Protein 4MLO (pdb70)

Structure (mmCIF, N/CA/C/O backbone):
data_4MLO
#
_entry.id   4MLO
#
_cell.length_a   47.337
_cell.length_b   39.410
_cell.length_c   80.238
_cell.angle_alpha   90.000
_cell.angle_beta   97.940
_cell.angle_gamma   90.000
#
_symmetry.space_group_name_H-M   'P 1 21 1'
#
loop_
_entity.id
_entity.type
_entity.pdbx_description
1 polymer 'TCP pilus virulence regulatory protein'
2 non-polymer 'CHLORIDE ION'
3 non-polymer 'PALMITOLEIC ACID'
4 water water
#
loop_
_atom_site.group_PDB
_atom_site.id
_atom_site.type_symbol
_atom_site.label_atom_id
_atom_site.label_alt_id
_atom_site.label_comp_id
_atom_site.label_asym_id
_atom_site.label_entity_id
_atom_site.label_seq_id
_atom_site.pdbx_PDB_ins_code
_atom_site.Cartn_x
_atom_site.Cartn_y
_atom_site.Cartn_z
_atom_site.occupancy
_atom_site.B_iso_or_equiv
_atom_site.auth_seq_id
_atom_site.auth_comp_id
_atom_site.auth_asym_id
_atom_site.auth_atom_id
_atom_site.pdbx_PDB_model_num
ATOM 1 N N . LYS A 1 5 ? -3.981 9.169 -18.521 1.00 65.18 5 LYS A N 1
ATOM 2 C CA . LYS A 1 5 ? -2.760 8.576 -19.052 1.00 64.76 5 LYS A CA 1
ATOM 3 C C . LYS A 1 5 ? -2.592 7.148 -18.539 1.00 61.48 5 LYS A C 1
ATOM 4 O O . LYS A 1 5 ? -1.952 6.315 -19.180 1.00 69.18 5 LYS A O 1
ATOM 6 N N . SER A 1 6 ? -3.156 6.877 -17.367 1.00 46.57 6 SER A N 1
ATOM 7 C CA . SER A 1 6 ? -3.083 5.545 -16.781 1.00 42.62 6 SER A CA 1
ATOM 8 C C . SER A 1 6 ? -4.270 4.676 -17.158 1.00 33.30 6 SER A C 1
ATOM 9 O O . SER A 1 6 ? -4.131 3.447 -17.235 1.00 31.76 6 SER A O 1
ATOM 12 N N . PHE A 1 7 ? -5.423 5.298 -17.390 1.00 33.22 7 PHE A N 1
ATOM 13 C CA . PHE A 1 7 ? -6.682 4.603 -17.607 1.00 29.31 7 PHE A CA 1
ATOM 14 C C . PHE A 1 7 ? -7.413 5.183 -18.802 1.00 34.85 7 PHE A C 1
ATOM 15 O O . PHE A 1 7 ? -7.668 6.391 -18.861 1.00 36.36 7 PHE A O 1
ATOM 23 N N . GLN A 1 8 ? -7.755 4.305 -19.735 1.00 30.57 8 GLN A N 1
ATOM 24 C CA A GLN A 1 8 ? -8.624 4.619 -20.860 0.50 28.52 8 GLN A CA 1
ATOM 25 C CA B GLN A 1 8 ? -8.629 4.622 -20.856 0.50 28.54 8 GLN A CA 1
ATOM 26 C C . GLN A 1 8 ? -9.989 4.002 -20.576 1.00 28.69 8 GLN A C 1
ATOM 27 O O . GLN A 1 8 ? -10.077 2.812 -20.252 1.00 28.71 8 GLN A O 1
ATOM 38 N N . THR A 1 9 ? -11.047 4.802 -20.683 1.00 24.65 9 THR A N 1
ATOM 39 C CA . THR A 1 9 ? -12.354 4.332 -20.264 1.00 21.03 9 THR A CA 1
ATOM 40 C C . THR A 1 9 ? -13.373 4.489 -21.380 1.00 18.63 9 THR A C 1
ATOM 41 O O . THR A 1 9 ? -13.283 5.391 -22.218 1.00 22.98 9 THR A O 1
ATOM 45 N N . ASN A 1 10 ? -14.317 3.564 -21.404 1.00 2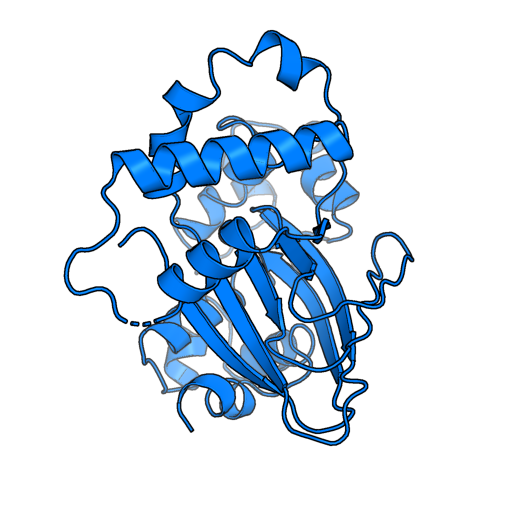4.89 10 ASN A N 1
ATOM 46 C CA . ASN A 1 10 ? -15.408 3.583 -22.363 1.00 23.11 10 ASN A CA 1
ATOM 47 C C . ASN A 1 10 ? -16.665 3.127 -21.654 1.00 28.73 10 ASN A C 1
ATOM 48 O O . ASN A 1 10 ? -16.621 2.282 -20.759 1.00 27.30 10 ASN A O 1
ATOM 53 N N . VAL A 1 11 ? -17.788 3.722 -22.030 1.00 22.78 11 VAL A N 1
ATOM 54 C CA . VAL A 1 11 ? -19.087 3.298 -21.532 1.00 23.01 11 VAL A CA 1
ATOM 55 C C . VAL A 1 11 ? -19.940 2.953 -22.738 1.00 25.15 11 VAL A C 1
ATOM 56 O O . VAL A 1 11 ? -20.184 3.810 -23.598 1.00 29.59 11 VAL A O 1
ATOM 60 N N . TYR A 1 12 ? -20.388 1.704 -22.799 1.00 22.23 12 TYR A N 1
ATOM 61 C CA . TYR A 1 12 ? -21.196 1.194 -23.894 1.00 21.70 12 TYR A CA 1
ATOM 62 C C . TYR A 1 12 ? -22.646 1.062 -23.458 1.00 26.98 12 TYR A C 1
ATOM 63 O O . TYR A 1 12 ? -22.942 0.530 -22.386 1.00 25.65 12 TYR A O 1
ATOM 72 N N . ARG A 1 13 ? -23.547 1.503 -24.314 1.00 26.09 13 ARG A N 1
ATOM 73 C CA . ARG A 1 13 ? -24.962 1.300 -24.057 1.00 26.52 13 ARG A CA 1
ATOM 74 C C . ARG A 1 13 ? -25.369 -0.092 -24.522 1.00 31.86 13 ARG A C 1
ATOM 75 O O . ARG A 1 13 ? -25.017 -0.521 -25.619 1.00 48.82 13 ARG A O 1
ATOM 78 N N . MET A 1 14 ? -26.116 -0.796 -23.679 1.00 24.18 14 MET A N 1
ATOM 79 C CA . MET A 1 14 ? -26.582 -2.143 -23.969 1.00 26.64 14 MET A CA 1
ATOM 80 C C . MET A 1 14 ? -28.099 -2.154 -23.876 1.00 37.59 14 MET A C 1
ATOM 81 O O . MET A 1 14 ? -28.646 -1.900 -22.799 1.00 34.34 14 MET A O 1
ATOM 86 N N . SER A 1 15 ? -28.765 -2.466 -24.991 1.00 38.73 15 SER A N 1
ATOM 87 C CA . SER A 1 15 ? -30.224 -2.403 -25.083 1.00 46.71 15 SER A CA 1
ATOM 88 C C . SER A 1 15 ? -30.870 -3.600 -24.397 1.00 39.43 15 SER A C 1
ATOM 89 O O . SER A 1 15 ? -30.253 -4.647 -24.214 1.00 30.47 15 SER A O 1
ATOM 92 N N . LYS A 1 16 ? -32.158 -3.460 -24.076 1.00 31.83 16 LYS A N 1
ATOM 93 C CA . LYS A 1 16 ? -32.835 -4.494 -23.305 1.00 33.09 16 LYS A CA 1
ATOM 94 C C . LYS A 1 16 ? -32.638 -5.852 -23.957 1.00 34.36 16 LYS A C 1
ATOM 95 O O . LYS A 1 16 ? -32.919 -6.036 -25.148 1.00 27.09 16 LYS A O 1
ATOM 97 N N . PHE A 1 17 ? -32.121 -6.796 -23.179 1.00 32.99 17 PHE A N 1
ATOM 98 C CA . PHE A 1 17 ? -32.018 -8.189 -23.594 1.00 41.08 17 PHE A CA 1
ATOM 99 C C . PHE A 1 17 ? -31.082 -8.393 -24.779 1.00 36.41 17 PHE A C 1
ATOM 100 O O . PHE A 1 17 ? -31.087 -9.469 -25.379 1.00 39.05 17 PHE A O 1
ATOM 108 N N . ASP A 1 18 ? -30.275 -7.389 -25.126 1.00 37.54 18 ASP A N 1
ATOM 109 C CA . ASP A 1 18 ? -29.280 -7.541 -26.181 1.00 33.59 18 ASP A CA 1
ATOM 110 C C . ASP A 1 18 ? -28.157 -8.466 -25.719 1.00 28.71 18 ASP A C 1
ATOM 111 O O . ASP A 1 18 ? -27.952 -8.665 -24.524 1.00 25.17 18 ASP A O 1
ATOM 116 N N . THR A 1 19 ? -27.442 -9.053 -26.686 1.00 26.54 19 THR A N 1
ATOM 117 C CA . THR A 1 19 ? -26.300 -9.918 -26.394 1.00 25.49 19 THR A CA 1
ATOM 118 C C . THR A 1 19 ? -25.102 -9.491 -27.228 1.00 21.40 19 THR A C 1
ATOM 119 O O . THR A 1 19 ? -25.198 -9.381 -28.450 1.00 25.81 19 THR A O 1
ATOM 123 N N . TYR A 1 20 ? -23.975 -9.288 -26.556 1.00 21.06 20 TYR A N 1
ATOM 124 C CA . TYR A 1 20 ? -22.703 -9.076 -27.209 1.00 19.24 20 TYR A CA 1
ATOM 125 C C . TYR A 1 20 ? -21.936 -10.386 -27.180 1.00 16.39 20 TYR A C 1
ATOM 126 O O . TYR A 1 20 ? -21.878 -11.051 -26.140 1.00 19.40 20 TYR A O 1
ATOM 135 N N . ILE A 1 21 ? -21.331 -10.738 -28.307 1.00 15.33 21 ILE A N 1
ATOM 136 C CA . ILE A 1 21 ? -20.624 -12.002 -28.459 1.00 13.70 21 ILE A CA 1
ATOM 137 C C . ILE A 1 21 ? -19.252 -11.725 -29.040 1.00 14.09 21 ILE A C 1
ATOM 138 O O . ILE A 1 21 ? -19.131 -11.126 -30.113 1.00 17.93 21 ILE A O 1
ATOM 143 N N . PHE A 1 22 ? -18.219 -12.209 -28.340 1.00 17.47 22 PHE A N 1
ATOM 144 C CA . PHE A 1 22 ? -16.835 -12.028 -28.731 1.00 15.47 22 PHE A CA 1
ATOM 145 C C . PHE A 1 22 ? -16.213 -13.379 -29.038 1.00 18.38 22 PHE A C 1
ATOM 146 O O . PHE A 1 22 ? -16.355 -14.324 -28.240 1.00 17.23 22 PHE A O 1
ATOM 154 N N . ASN A 1 23 ? -15.490 -13.442 -30.159 1.00 16.60 23 ASN A N 1
ATOM 155 C CA . ASN A 1 23 ? -14.831 -14.652 -30.635 1.00 14.85 23 ASN A CA 1
ATOM 156 C C . ASN A 1 23 ? -13.392 -14.325 -30.978 1.00 14.37 23 ASN A C 1
ATOM 157 O O . ASN A 1 23 ? -13.139 -13.569 -31.911 1.00 14.71 23 ASN A O 1
ATOM 162 N N . ASN A 1 24 ? -12.439 -14.917 -30.246 1.00 16.75 24 ASN A N 1
ATOM 163 C CA . ASN A 1 24 ? -11.034 -14.677 -30.510 1.00 17.63 24 ASN A CA 1
ATOM 164 C C . ASN A 1 24 ? -10.710 -13.189 -30.385 1.00 11.64 24 ASN A C 1
ATOM 165 O O . ASN A 1 24 ? -9.935 -12.627 -31.158 1.00 13.43 24 ASN A O 1
ATOM 170 N N . LEU A 1 25 ? -11.220 -12.597 -29.307 1.00 13.39 25 LEU A N 1
ATOM 171 C CA . LEU A 1 25 ? -10.909 -11.214 -28.932 1.00 9.50 25 LEU A CA 1
ATOM 172 C C . LEU A 1 25 ? -9.584 -11.198 -28.164 1.00 10.08 25 LEU A C 1
ATOM 173 O O . LEU A 1 25 ? -9.519 -11.702 -27.036 1.00 13.51 25 LEU A O 1
ATOM 178 N N . TYR A 1 26 ? -8.567 -10.579 -28.776 1.00 12.64 26 TYR A N 1
ATOM 179 C CA . TYR A 1 26 ? -7.249 -10.381 -28.165 1.00 10.85 26 TYR A CA 1
ATOM 180 C C . TYR A 1 26 ? -7.283 -9.197 -27.213 1.00 13.35 26 TYR A C 1
ATOM 181 O O . TYR A 1 26 ? -7.704 -8.088 -27.577 1.00 15.29 26 TYR A O 1
ATOM 190 N N . ILE A 1 27 ? -6.826 -9.423 -25.992 1.00 11.82 27 ILE A N 1
ATOM 191 C CA . ILE A 1 27 ? -6.882 -8.413 -24.942 1.00 12.24 27 ILE A CA 1
ATOM 192 C C . ILE A 1 27 ? -5.516 -7.734 -24.961 1.00 14.77 27 ILE A C 1
ATOM 193 O O . ILE A 1 27 ? -4.529 -8.284 -24.475 1.00 14.86 27 ILE A O 1
ATOM 198 N N . ASN A 1 28 ? -5.457 -6.516 -25.523 1.00 14.64 28 ASN A N 1
ATOM 199 C CA A ASN A 1 28 ? -4.195 -5.819 -25.775 0.50 16.00 28 ASN A CA 1
ATOM 200 C CA B ASN A 1 28 ? -4.128 -5.968 -25.738 0.50 16.78 28 ASN A CA 1
ATOM 201 C C . ASN A 1 28 ? -3.582 -5.265 -24.501 1.00 17.99 28 ASN A C 1
ATOM 202 O O . ASN A 1 28 ? -2.358 -5.097 -24.414 1.00 18.48 28 ASN A O 1
ATOM 211 N N . ASP A 1 29 ? -4.425 -4.935 -23.525 1.00 15.34 29 ASP A N 1
ATOM 212 C CA . ASP A 1 29 ? -4.030 -4.381 -22.236 1.00 16.04 29 ASP A CA 1
ATOM 213 C C . ASP A 1 29 ? -5.007 -4.892 -21.185 1.00 16.64 29 ASP A C 1
ATOM 214 O O . ASP A 1 29 ? -6.117 -5.295 -21.514 1.00 17.79 29 ASP A O 1
ATOM 219 N N . TYR A 1 30 ? -4.598 -4.886 -19.917 1.00 16.20 30 TYR A N 1
ATOM 220 C CA . TYR A 1 30 ? -5.470 -5.357 -18.847 1.00 14.03 30 TYR A CA 1
ATOM 221 C C . TYR A 1 30 ? -6.772 -4.571 -18.852 1.00 17.59 30 TYR A C 1
ATOM 222 O O . TYR A 1 30 ? -6.765 -3.355 -19.044 1.00 21.22 30 TYR A O 1
ATOM 231 N N . LYS A 1 31 ? -7.899 -5.283 -18.694 1.00 18.35 31 LYS A N 1
ATOM 232 C CA . LYS A 1 31 ? -9.224 -4.653 -18.742 1.00 19.53 31 LYS A CA 1
ATOM 233 C C . LYS A 1 31 ? -10.068 -5.060 -17.549 1.00 20.62 31 LYS A C 1
ATOM 234 O O . LYS A 1 31 ? -9.956 -6.166 -17.026 1.00 19.09 31 LYS A O 1
ATOM 240 N N . MET A 1 32 ? -10.954 -4.153 -17.142 1.00 17.98 32 MET A N 1
ATOM 241 C CA . MET A 1 32 ? -11.937 -4.431 -16.111 1.00 17.20 32 MET A CA 1
ATOM 242 C C . MET A 1 32 ? -13.258 -3.890 -16.628 1.00 19.68 32 MET A C 1
ATOM 243 O O . MET A 1 32 ? -13.278 -2.835 -17.268 1.00 25.95 32 MET A O 1
ATOM 248 N N . PHE A 1 33 ? -14.350 -4.625 -16.417 1.00 19.27 33 PHE A N 1
ATOM 249 C CA . PHE A 1 33 ? -15.637 -4.069 -16.821 1.00 20.84 33 PHE A CA 1
ATOM 250 C C . PHE A 1 33 ? -16.736 -4.513 -15.869 1.00 20.00 33 PHE A C 1
ATOM 251 O O . PHE A 1 33 ? -16.591 -5.472 -15.110 1.00 23.55 33 PHE A O 1
ATOM 259 N N . TRP A 1 34 ? -17.829 -3.748 -15.887 1.00 21.92 34 TRP A N 1
ATOM 260 C CA . TRP A 1 34 ? -18.991 -4.021 -15.048 1.00 22.82 34 TRP A CA 1
ATOM 261 C C . TRP A 1 34 ? -20.171 -3.223 -15.574 1.00 23.84 34 TRP A C 1
ATOM 262 O O . TRP A 1 34 ? -20.007 -2.213 -16.263 1.00 24.35 34 TRP A O 1
ATOM 273 N N . ILE A 1 35 ? -21.367 -3.688 -15.225 1.00 25.06 35 ILE A N 1
ATOM 274 C CA . ILE A 1 35 ? -22.613 -3.038 -15.615 1.00 29.69 35 ILE A CA 1
ATOM 275 C C . ILE A 1 35 ? -23.036 -2.077 -14.508 1.00 37.22 35 ILE A C 1
ATOM 276 O O . ILE A 1 35 ? -22.668 -2.246 -13.338 1.00 28.15 35 ILE A O 1
ATOM 281 N N . ASP A 1 36 ? -23.807 -1.041 -14.868 1.00 32.97 36 ASP A N 1
ATOM 282 C CA . ASP A 1 36 ? -24.134 0.008 -13.906 1.00 40.44 36 ASP A CA 1
ATOM 283 C C . ASP A 1 36 ? -25.462 -0.221 -13.201 1.00 40.89 36 ASP A C 1
ATOM 284 O O . ASP A 1 36 ? -25.790 0.519 -12.266 1.00 45.58 36 ASP A O 1
ATOM 289 N N . SER A 1 37 ? -26.222 -1.224 -13.618 1.00 32.35 37 SER A N 1
ATOM 290 C CA . SER A 1 37 ? -27.572 -1.425 -13.112 1.00 43.10 37 SER A CA 1
ATOM 291 C C . SER A 1 37 ? -28.089 -2.736 -13.673 1.00 42.57 37 SER A C 1
ATOM 292 O O . SER A 1 37 ? -27.569 -3.264 -14.665 1.00 37.27 37 SER A O 1
ATOM 295 N N . GLY A 1 38 ? -29.110 -3.251 -13.023 1.00 41.42 38 GLY A N 1
ATOM 296 C CA . GLY A 1 38 ? -29.753 -4.437 -13.494 1.00 45.73 38 GLY A CA 1
ATOM 297 C C . GLY A 1 38 ? -28.865 -5.660 -13.355 1.00 40.16 38 GLY A C 1
ATOM 298 O O . GLY A 1 38 ? -27.929 -5.715 -12.551 1.00 35.76 38 GLY A O 1
ATOM 299 N N . ILE A 1 39 ? -29.184 -6.655 -14.176 1.00 34.22 39 ILE A N 1
ATOM 300 C CA . ILE A 1 39 ? -28.534 -7.955 -14.155 1.00 43.72 39 ILE A CA 1
ATOM 301 C C . ILE A 1 39 ? -28.152 -8.304 -15.584 1.00 39.78 39 ILE A C 1
ATOM 302 O O . ILE A 1 39 ? -28.818 -7.901 -16.540 1.00 28.52 39 ILE A O 1
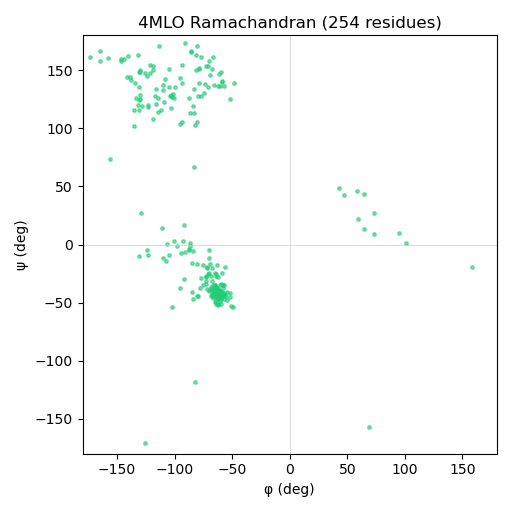ATOM 307 N N . ALA A 1 40 ? -27.057 -9.043 -15.725 1.00 34.08 40 ALA A N 1
ATOM 308 C CA . ALA A 1 40 ? -26.653 -9.587 -17.004 1.00 27.58 40 ALA A CA 1
ATOM 309 C C . ALA A 1 40 ? -26.126 -10.990 -16.769 1.00 30.42 40 ALA A C 1
ATOM 310 O O . ALA A 1 40 ? -25.789 -11.369 -15.644 1.00 38.60 40 ALA A O 1
ATOM 312 N N . LYS A 1 41 ? -26.052 -11.754 -17.852 1.00 26.66 41 LYS A N 1
ATOM 313 C CA . LYS A 1 41 ? -25.545 -13.118 -17.841 1.00 27.62 41 LYS A CA 1
ATOM 314 C C . LYS A 1 41 ? -24.292 -13.146 -18.705 1.00 23.23 41 LYS A C 1
ATOM 315 O O . LYS A 1 41 ? -24.356 -12.814 -19.895 1.00 23.17 41 LYS A O 1
ATOM 321 N N . LEU A 1 42 ? -23.172 -13.532 -18.089 1.00 26.57 42 LEU A N 1
ATOM 322 C CA A LEU A 1 42 ? -21.898 -13.687 -18.776 0.50 27.62 42 LEU A CA 1
ATOM 323 C CA B LEU A 1 42 ? -21.894 -13.687 -18.763 0.50 27.63 42 LEU A CA 1
ATOM 324 C C . LEU A 1 42 ? -21.638 -15.172 -18.972 1.00 25.71 42 LEU A C 1
ATOM 325 O O . LEU A 1 42 ? -21.627 -15.936 -18.005 1.00 33.50 42 LEU A O 1
ATOM 334 N N . ILE A 1 43 ? -21.452 -15.581 -20.220 1.00 28.13 43 ILE A N 1
ATOM 335 C CA . ILE A 1 43 ? -21.112 -16.958 -20.548 1.00 30.01 43 ILE A CA 1
ATOM 336 C C . ILE A 1 43 ? -19.692 -16.978 -21.087 1.00 34.00 43 ILE A C 1
ATOM 337 O O . ILE A 1 43 ? -19.412 -16.410 -22.154 1.00 34.33 43 ILE A O 1
ATOM 342 N N . ASP A 1 44 ? -18.807 -17.646 -20.355 1.00 30.64 44 ASP A N 1
ATOM 343 C CA . ASP A 1 44 ? -17.416 -17.809 -20.759 1.00 30.11 44 ASP A CA 1
ATOM 344 C C . ASP A 1 44 ? -17.287 -19.125 -21.516 1.00 33.77 44 ASP A C 1
ATOM 345 O O . ASP A 1 44 ? -17.275 -20.205 -20.910 1.00 37.43 44 ASP A O 1
ATOM 350 N N . LYS A 1 45 ? -17.155 -19.028 -22.841 1.00 29.28 45 LYS A N 1
ATOM 351 C CA . LYS A 1 45 ? -17.106 -20.217 -23.690 1.00 32.91 45 LYS A CA 1
ATOM 352 C C . LYS A 1 45 ? -15.816 -21.000 -23.512 1.00 31.48 45 LYS A C 1
ATOM 353 O O . LYS A 1 45 ? -15.785 -22.199 -23.797 1.00 37.09 45 LYS A O 1
ATOM 357 N N . ASN A 1 46 ? -14.743 -20.345 -23.073 1.00 29.30 46 ASN A N 1
ATOM 358 C CA . ASN A 1 46 ? -13.465 -21.029 -22.941 1.00 31.63 46 ASN A CA 1
ATOM 359 C C . ASN A 1 46 ? -13.454 -21.996 -21.764 1.00 40.16 46 ASN A C 1
ATOM 360 O O . ASN A 1 46 ? -12.783 -23.031 -21.822 1.00 46.08 46 ASN A O 1
ATOM 365 N N . CYS A 1 47 ? -14.156 -21.663 -20.681 1.00 37.01 47 CYS A N 1
ATOM 366 C CA . CYS A 1 47 ? -14.224 -22.508 -19.496 1.00 41.35 47 CYS A CA 1
ATOM 367 C C . CYS A 1 47 ? -15.591 -23.141 -19.304 1.00 41.36 47 CYS A C 1
ATOM 368 O O . CYS A 1 47 ? -15.725 -24.045 -18.474 1.00 43.29 47 CYS A O 1
ATOM 371 N N . LEU A 1 48 ? -16.597 -22.689 -20.050 1.00 39.22 48 LEU A N 1
ATOM 372 C CA . LEU A 1 48 ? -17.948 -23.244 -19.990 1.00 44.95 48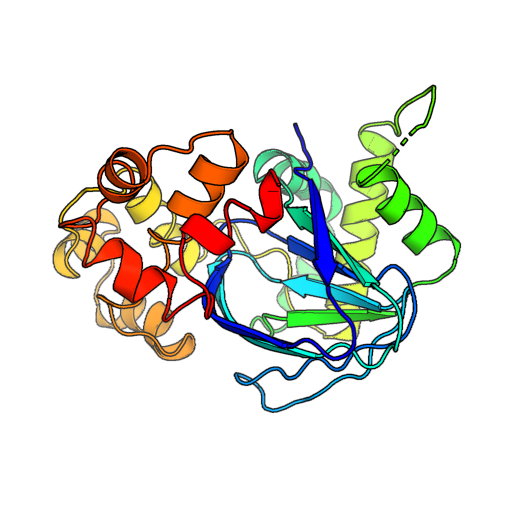 LEU A CA 1
ATOM 373 C C . LEU A 1 48 ? -18.571 -23.005 -18.620 1.00 52.38 48 LEU A C 1
ATOM 374 O O . LEU A 1 48 ? -19.183 -23.896 -18.030 1.00 54.53 48 LEU A O 1
ATOM 379 N N . VAL A 1 49 ? -18.399 -21.791 -18.107 1.00 52.99 49 VAL A N 1
ATOM 380 C CA . VAL A 1 49 ? -19.090 -21.340 -16.908 1.00 57.75 49 VAL A CA 1
ATOM 381 C C . VAL A 1 49 ? -19.896 -20.099 -17.266 1.00 54.26 49 VAL A C 1
ATOM 382 O O . VAL A 1 49 ? -19.519 -19.315 -18.145 1.00 46.46 49 VAL A O 1
ATOM 386 N N . SER A 1 50 ? -21.035 -19.944 -16.599 1.00 49.69 50 SER A N 1
ATOM 387 C CA . SER A 1 50 ? -21.834 -18.738 -16.711 1.00 46.98 50 SER A CA 1
ATOM 388 C C . SER A 1 50 ? -21.946 -18.081 -15.345 1.00 49.71 50 SER A C 1
ATOM 389 O O . SER A 1 50 ? -21.883 -18.745 -14.307 1.00 55.05 50 SER A O 1
ATOM 392 N N . TYR A 1 51 ? -22.079 -16.763 -15.368 1.00 43.77 51 TYR A N 1
ATOM 393 C CA . TYR A 1 51 ? -22.252 -15.950 -14.178 1.00 42.20 51 TYR A CA 1
ATOM 394 C C . TYR A 1 51 ? -23.425 -15.025 -14.410 1.00 43.12 51 TYR A C 1
ATOM 395 O O . TYR A 1 51 ? -23.532 -14.415 -15.475 1.00 37.97 51 TYR A O 1
ATOM 404 N N . GLU A 1 52 ? -24.293 -14.907 -13.418 1.00 35.53 52 GLU A N 1
ATOM 405 C CA . GLU A 1 52 ? -25.169 -13.754 -13.341 1.00 38.10 52 GLU A CA 1
ATOM 406 C C . GLU A 1 52 ? -24.419 -12.664 -12.592 1.00 37.98 52 GLU A C 1
ATOM 4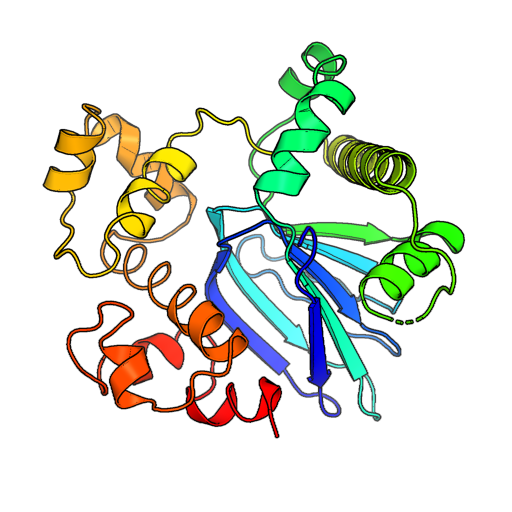07 O O . GLU A 1 52 ? -23.904 -12.901 -11.498 1.00 37.57 52 GLU A O 1
ATOM 413 N N . ILE A 1 53 ? -24.326 -11.488 -13.198 1.00 36.22 53 ILE A N 1
ATOM 414 C CA . ILE A 1 53 ? -23.593 -10.383 -12.608 1.00 36.08 53 ILE A CA 1
ATOM 415 C C . ILE A 1 53 ? -24.548 -9.226 -12.364 1.00 38.12 53 ILE A C 1
ATOM 416 O O . ILE A 1 53 ? -25.575 -9.080 -13.032 1.00 34.66 53 ILE A O 1
ATOM 421 N N . ASN A 1 54 ? -24.196 -8.410 -11.378 1.00 28.24 54 ASN A N 1
ATOM 422 C CA . ASN A 1 54 ? -24.913 -7.191 -11.059 1.00 32.69 54 ASN A CA 1
ATOM 423 C C . ASN A 1 54 ? -23.942 -6.026 -11.063 1.00 31.86 54 ASN A C 1
ATOM 424 O O . ASN A 1 54 ? -22.776 -6.184 -11.462 1.00 27.20 54 ASN A O 1
ATOM 429 N N . SER A 1 55 ? -24.405 -4.858 -10.611 1.00 32.15 55 SER A N 1
ATOM 430 C CA . SER A 1 55 ? -23.626 -3.636 -10.721 1.00 29.84 55 SER A CA 1
ATOM 431 C C . SER A 1 55 ? -22.412 -3.596 -9.799 1.00 27.93 55 SER A C 1
ATOM 432 O O . SER A 1 55 ? -21.622 -2.657 -9.909 1.00 37.87 55 SER A O 1
ATOM 435 N N . SER A 1 56 ? -22.219 -4.589 -8.932 1.00 31.12 56 SER A N 1
ATOM 436 C CA . SER A 1 56 ? -20.993 -4.697 -8.143 1.00 39.41 56 SER A CA 1
ATOM 437 C C . SER A 1 56 ? -20.067 -5.815 -8.611 1.00 31.94 56 SER A C 1
ATOM 438 O O . SER A 1 56 ? -19.010 -6.028 -8.002 1.00 28.00 56 SER A O 1
ATOM 441 N N . SER A 1 57 ? -20.436 -6.542 -9.655 1.00 28.05 57 SER A N 1
ATOM 442 C CA . SER A 1 57 ? -19.588 -7.603 -10.188 1.00 28.65 57 SER A CA 1
ATOM 443 C C . SER A 1 57 ? -18.561 -6.996 -11.137 1.00 25.68 57 SER A C 1
ATOM 444 O O . SER A 1 57 ? -18.928 -6.424 -12.171 1.00 27.76 57 SER A O 1
ATOM 447 N N . ILE A 1 58 ? -17.278 -7.151 -10.817 1.00 23.83 58 ILE A N 1
ATOM 448 C CA . ILE A 1 58 ? -16.199 -6.708 -11.692 1.00 23.67 58 ILE A CA 1
ATOM 449 C C . ILE A 1 58 ? -15.647 -7.922 -12.428 1.00 22.85 58 ILE A C 1
ATOM 450 O O . ILE A 1 58 ? -15.267 -8.920 -11.790 1.00 25.82 58 ILE A O 1
ATOM 455 N N . ILE A 1 59 ? -15.543 -7.814 -13.755 1.00 22.14 59 ILE A N 1
ATOM 456 C CA . ILE A 1 59 ? -14.903 -8.828 -14.582 1.00 19.03 59 ILE A CA 1
ATOM 457 C C . ILE A 1 59 ? -13.537 -8.294 -14.982 1.00 22.26 59 ILE A C 1
ATOM 458 O O . ILE A 1 59 ? -13.420 -7.170 -15.480 1.00 21.21 59 ILE A O 1
ATOM 463 N N . LEU A 1 60 ? -12.506 -9.089 -14.742 1.00 21.52 60 LEU A N 1
ATOM 464 C CA . LEU A 1 60 ? -11.148 -8.725 -15.096 1.00 19.60 60 LEU A CA 1
ATOM 465 C C . LEU A 1 60 ? -10.695 -9.607 -16.244 1.00 16.75 60 LEU A C 1
ATOM 466 O O . LEU A 1 60 ? -10.788 -10.834 -16.151 1.00 20.48 60 LEU A O 1
ATOM 471 N N . LEU A 1 61 ? -10.097 -8.998 -17.261 1.00 16.34 61 LEU A N 1
ATOM 472 C CA . LEU A 1 61 ? -9.598 -9.738 -18.421 1.00 14.96 61 LEU A CA 1
ATOM 473 C C . LEU A 1 61 ? -8.085 -9.574 -18.496 1.00 18.62 61 LEU A C 1
ATOM 474 O O . LEU A 1 61 ? -7.569 -8.447 -18.478 1.00 17.45 61 LEU A O 1
ATOM 479 N N . LYS A 1 62 ? -7.376 -10.698 -18.587 1.00 17.34 62 LYS A N 1
ATOM 480 C CA . LYS A 1 62 ? -5.916 -10.677 -18.537 1.00 14.33 62 LYS A CA 1
ATOM 481 C C . LYS A 1 62 ? -5.322 -10.254 -19.875 1.00 15.64 62 LYS A C 1
ATOM 482 O O . LYS A 1 62 ? -5.770 -10.674 -20.949 1.00 15.67 62 LYS A O 1
ATOM 488 N N . LYS A 1 63 ? -4.285 -9.430 -19.805 1.00 14.12 63 LYS A N 1
ATOM 489 C CA . LYS A 1 63 ? -3.568 -9.019 -20.999 1.00 10.67 63 LYS A CA 1
ATOM 490 C C . LYS A 1 63 ? -3.010 -10.238 -21.710 1.00 14.48 63 LYS A C 1
ATOM 491 O O . LYS A 1 63 ? -2.548 -11.190 -21.069 1.00 14.59 63 LYS A O 1
ATOM 497 N N . ASN A 1 64 ? -3.089 -10.198 -23.042 1.00 12.93 64 ASN A N 1
ATOM 498 C CA . ASN A 1 64 ? -2.607 -11.216 -23.987 1.00 13.46 64 ASN A CA 1
ATOM 499 C C . ASN A 1 64 ? -3.484 -12.450 -24.002 1.00 14.64 64 ASN A C 1
ATOM 500 O O . ASN A 1 64 ? -3.140 -13.441 -24.633 1.00 17.75 64 ASN A O 1
ATOM 505 N N . SER A 1 65 ? -4.638 -12.409 -23.347 1.00 13.70 65 SER A N 1
ATOM 506 C CA . SER A 1 65 ? -5.532 -13.535 -23.453 1.00 15.22 65 SER A CA 1
ATOM 507 C C . SER A 1 65 ? -6.334 -13.426 -24.750 1.00 15.93 65 SER A C 1
ATOM 508 O O . SER A 1 65 ? -6.431 -12.365 -25.358 1.00 13.99 65 SER A O 1
ATOM 511 N N . ILE A 1 66 ? -6.922 -14.543 -25.152 1.00 14.92 66 ILE A N 1
ATOM 512 C CA . ILE A 1 66 ? -7.793 -14.619 -26.324 1.00 14.43 66 ILE A CA 1
ATOM 513 C C . ILE A 1 66 ? -9.151 -15.055 -25.810 1.00 17.77 66 ILE A C 1
ATOM 514 O O . ILE A 1 66 ? -9.336 -16.216 -25.419 1.00 20.57 66 ILE A O 1
ATOM 519 N N . GLN A 1 67 ? -10.107 -14.127 -25.813 1.00 14.78 67 GLN A N 1
ATOM 520 C CA . GLN A 1 67 ? -11.387 -14.323 -25.148 1.00 14.73 67 GLN A CA 1
ATOM 521 C C . GLN A 1 67 ? -12.470 -14.837 -26.092 1.00 14.02 67 GLN A C 1
ATOM 522 O O . GLN A 1 67 ? -12.533 -14.462 -27.269 1.00 14.56 67 GLN A O 1
ATOM 528 N N . ARG A 1 68 ? -13.322 -15.708 -25.548 1.00 15.33 68 ARG A N 1
ATOM 529 C CA . ARG A 1 68 ? -14.547 -16.175 -26.207 1.00 15.95 68 ARG A CA 1
ATOM 530 C C . ARG A 1 68 ? -15.669 -16.151 -25.181 1.00 21.60 68 ARG A C 1
ATOM 531 O O . ARG A 1 68 ? -15.768 -17.070 -24.364 1.00 25.72 68 ARG A O 1
ATOM 539 N N . PHE A 1 69 ? -16.529 -15.136 -25.239 1.00 17.63 69 PHE A N 1
ATOM 540 C CA . PHE A 1 69 ? -17.580 -15.020 -24.240 1.00 17.27 69 PHE A CA 1
ATOM 541 C C . PHE A 1 69 ? -18.703 -14.180 -24.805 1.00 19.81 69 PHE A C 1
ATOM 542 O O . PHE A 1 69 ? -18.535 -13.466 -25.796 1.00 22.75 69 PHE A O 1
ATOM 550 N N . SER A 1 70 ? -19.876 -14.333 -24.187 1.00 18.73 70 SER A N 1
ATOM 551 C CA . SER A 1 70 ? -21.015 -13.482 -24.445 1.00 19.00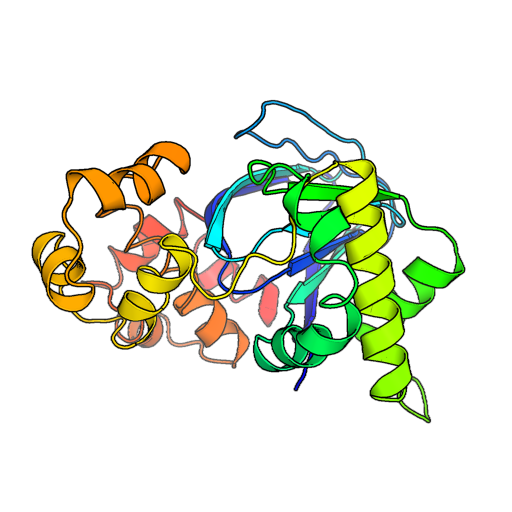 70 SER A CA 1
ATOM 552 C C . SER A 1 70 ? -21.464 -12.799 -23.161 1.00 21.03 70 SER A C 1
ATOM 553 O O . SER A 1 70 ? -21.278 -13.310 -22.049 1.00 24.34 70 SER A O 1
ATOM 556 N N . LEU A 1 71 ? -22.102 -11.648 -23.344 1.00 22.87 71 LEU A N 1
ATOM 557 C CA . LEU A 1 71 ? -22.749 -10.904 -22.273 1.00 21.67 71 LEU A CA 1
ATOM 558 C C . LEU A 1 71 ? -24.170 -10.600 -22.722 1.00 23.12 71 LEU A C 1
ATOM 559 O O . LEU A 1 71 ? -24.376 -9.919 -23.732 1.00 20.83 71 LEU A O 1
ATOM 564 N N . THR A 1 72 ? -25.161 -11.099 -21.966 1.00 24.57 72 THR A N 1
ATOM 565 C CA . THR A 1 72 ? -26.572 -10.926 -22.296 1.00 30.02 72 THR A CA 1
ATOM 566 C C . THR A 1 72 ? -27.247 -10.075 -21.227 1.00 28.93 72 THR A C 1
ATOM 567 O O . THR A 1 72 ? -27.143 -10.372 -20.037 1.00 30.60 72 THR A O 1
ATOM 571 N N . SER A 1 73 ? -27.905 -9.002 -21.651 1.00 26.92 73 SER A N 1
ATOM 572 C CA . SER A 1 73 ? -28.665 -8.181 -20.727 1.00 32.84 73 SER A CA 1
ATOM 573 C C . SER A 1 73 ? -29.901 -8.945 -20.273 1.00 31.25 73 SER A C 1
ATOM 574 O O . SER A 1 73 ? -30.580 -9.582 -21.083 1.00 32.81 73 SER A O 1
ATOM 577 N N . LEU A 1 74 ? -30.178 -8.900 -18.977 1.00 28.28 74 LEU A N 1
ATOM 578 C CA . LEU A 1 74 ? -31.432 -9.429 -18.440 1.00 35.99 74 LEU A CA 1
ATOM 579 C C . LEU A 1 74 ? -32.342 -8.325 -17.929 1.00 42.40 74 LEU A C 1
ATOM 580 O O . LEU A 1 74 ? -33.307 -8.615 -17.212 1.00 47.95 74 LEU A O 1
ATOM 585 N N . SER A 1 75 ? -32.062 -7.064 -18.270 1.00 30.57 75 SER A N 1
ATOM 586 C CA . SER A 1 75 ? -32.869 -5.938 -17.819 1.00 40.83 75 SER A CA 1
ATOM 587 C C . SER A 1 75 ? -33.741 -5.421 -18.952 1.00 46.33 75 SER A C 1
ATOM 588 O O . SER A 1 75 ? -33.388 -5.528 -20.130 1.00 36.45 75 SER A O 1
ATOM 591 N N . ASP A 1 76 ? -34.888 -4.856 -18.579 1.00 50.24 76 ASP A N 1
ATOM 592 C CA . ASP A 1 76 ? -35.822 -4.287 -19.541 1.00 53.25 76 ASP A CA 1
ATOM 593 C C . ASP A 1 76 ? -35.515 -2.830 -19.871 1.00 58.18 76 ASP A C 1
ATOM 594 O O . ASP A 1 76 ? -36.199 -2.240 -20.713 1.00 67.41 76 ASP A O 1
ATOM 599 N N . GLU A 1 77 ? -34.522 -2.238 -19.218 1.00 48.96 77 GLU A N 1
ATOM 600 C CA . GLU A 1 77 ? -34.068 -0.888 -19.501 1.00 51.44 77 GLU A CA 1
ATOM 601 C C . GLU A 1 77 ? -32.650 -0.954 -20.053 1.00 45.88 77 GLU A C 1
ATOM 602 O O . GLU A 1 77 ? -32.001 -2.002 -20.023 1.00 42.98 77 GLU A O 1
ATOM 604 N N . ASN A 1 78 ? -32.163 0.184 -20.542 1.00 42.35 78 ASN A N 1
ATOM 605 C CA . ASN A 1 78 ? -30.770 0.271 -20.959 1.00 36.19 78 ASN A CA 1
ATOM 606 C C . ASN A 1 78 ? -29.843 0.030 -19.774 1.00 40.93 78 ASN A C 1
ATOM 607 O O . ASN A 1 78 ? -30.059 0.545 -18.677 1.00 40.83 78 ASN A O 1
ATOM 612 N N . ILE A 1 79 ? -28.806 -0.773 -20.011 1.00 39.24 79 ILE A N 1
ATOM 613 C CA . ILE A 1 79 ? -27.683 -0.950 -19.096 1.00 35.24 79 ILE A CA 1
ATOM 614 C C . ILE A 1 79 ? -26.488 -0.266 -19.732 1.00 32.11 79 ILE A C 1
ATOM 615 O O . ILE A 1 79 ? -26.325 -0.314 -20.957 1.00 33.23 79 ILE A O 1
ATOM 620 N N . ASN A 1 80 ? -25.662 0.367 -18.910 1.00 26.43 80 ASN A N 1
ATOM 621 C CA . ASN A 1 80 ? -24.377 0.889 -19.349 1.00 27.21 80 ASN A CA 1
ATOM 622 C C . ASN A 1 80 ? -23.278 -0.039 -18.874 1.00 24.08 80 ASN A C 1
ATOM 623 O O . ASN A 1 80 ? -23.190 -0.347 -17.673 1.00 25.94 80 ASN A O 1
ATOM 628 N N . VAL A 1 81 ? -22.412 -0.448 -19.803 1.00 19.57 81 VAL A N 1
ATOM 629 C CA . VAL A 1 81 ? -21.248 -1.271 -19.471 1.00 24.17 81 VAL A CA 1
ATOM 630 C C . VAL A 1 81 ? -20.015 -0.381 -19.480 1.00 20.19 81 VAL A C 1
ATOM 631 O O . VAL A 1 81 ? -19.632 0.164 -20.521 1.00 24.54 81 VAL A O 1
ATOM 635 N N . SER A 1 82 ? -19.372 -0.263 -18.315 1.00 26.18 82 SER A N 1
ATOM 636 C CA . SER A 1 82 ? -18.159 0.517 -18.191 1.00 22.15 82 SER A CA 1
ATOM 637 C C . SER A 1 82 ? -16.966 -0.402 -18.364 1.00 19.16 82 SER A C 1
ATOM 638 O O . SER A 1 82 ? -16.946 -1.510 -17.822 1.00 23.13 82 SER A O 1
ATOM 641 N N . VAL A 1 83 ? -15.962 0.085 -19.097 1.00 19.89 83 VAL A N 1
ATOM 642 C CA . VAL A 1 83 ? -14.758 -0.682 -19.415 1.00 20.86 83 VAL A CA 1
ATOM 643 C C . VAL A 1 83 ? -13.547 0.191 -19.117 1.00 23.49 83 VAL A C 1
ATOM 644 O O . VAL A 1 83 ? -13.372 1.241 -19.743 1.00 28.54 83 VAL A O 1
ATOM 648 N N . ILE A 1 84 ? -12.685 -0.270 -18.215 1.00 21.51 84 ILE A N 1
ATOM 649 C CA . ILE A 1 84 ? -11.403 0.375 -17.939 1.00 23.97 84 ILE A CA 1
ATOM 650 C C . ILE A 1 84 ? -10.331 -0.448 -18.631 1.00 19.02 84 ILE A C 1
ATOM 651 O O . ILE A 1 84 ? -10.248 -1.656 -18.406 1.00 22.40 84 ILE A O 1
ATOM 656 N N . THR A 1 85 ? -9.511 0.210 -19.441 1.00 18.72 85 THR A N 1
ATOM 657 C CA . THR A 1 85 ? -8.309 -0.367 -20.034 1.00 15.19 85 THR A CA 1
ATOM 658 C C . THR A 1 85 ? -7.119 0.292 -19.359 1.00 19.04 85 THR A C 1
ATOM 659 O O . THR A 1 85 ? -7.008 1.521 -19.369 1.00 22.96 85 THR A O 1
ATOM 663 N N . ILE A 1 86 ? -6.256 -0.515 -18.760 1.00 22.81 86 ILE A N 1
ATOM 664 C CA . ILE A 1 86 ? -5.191 -0.029 -17.883 1.00 20.36 86 ILE A CA 1
ATOM 665 C C . ILE A 1 86 ? -3.887 -0.009 -18.664 1.00 19.08 86 ILE A C 1
ATOM 666 O O . ILE A 1 86 ? -3.470 -1.042 -19.203 1.00 21.51 86 ILE A O 1
ATOM 671 N N . SER A 1 87 ? -3.215 1.147 -18.684 1.00 19.45 87 SER A N 1
ATOM 672 C CA . SER A 1 87 ? -1.998 1.282 -19.478 1.00 22.07 87 SER A CA 1
ATOM 673 C C . SER A 1 87 ? -0.859 0.429 -18.924 1.00 26.88 87 SER A C 1
ATOM 674 O O . SER A 1 87 ? -0.772 0.151 -17.722 1.00 24.94 87 SER A O 1
ATOM 677 N N . ASP A 1 88 ? 0.025 0.012 -19.831 1.00 21.21 88 ASP A N 1
ATOM 678 C CA . ASP A 1 88 ? 1.210 -0.726 -19.424 1.00 20.56 88 ASP A CA 1
ATOM 679 C C . ASP A 1 88 ? 2.037 0.098 -18.446 1.00 20.87 88 ASP A C 1
ATOM 680 O O . ASP A 1 88 ? 2.607 -0.440 -17.489 1.00 22.62 88 ASP A O 1
ATOM 685 N N . SER A 1 89 ? 2.103 1.409 -18.658 1.00 20.46 89 SER A N 1
ATOM 686 C CA . SER A 1 89 ? 2.912 2.236 -17.760 1.00 22.69 89 SER A CA 1
ATOM 687 C C . SER A 1 89 ? 2.363 2.219 -16.328 1.00 21.19 89 SER A C 1
ATOM 688 O O . SER A 1 89 ? 3.132 2.177 -15.363 1.00 24.20 89 SER A O 1
ATOM 691 N N . PHE A 1 90 ? 1.038 2.206 -16.164 1.00 19.07 90 PHE A N 1
ATOM 692 C CA . PHE A 1 90 ? 0.485 2.106 -14.819 1.00 20.43 90 PHE A CA 1
ATOM 693 C C . PHE A 1 90 ? 0.784 0.742 -14.210 1.00 18.54 90 PHE A C 1
ATOM 694 O O . PHE A 1 90 ? 1.185 0.653 -13.042 1.00 24.35 90 PHE A O 1
ATOM 702 N N . ILE A 1 91 ? 0.632 -0.334 -14.997 1.00 20.83 91 ILE A N 1
ATOM 703 C CA . ILE A 1 91 ? 0.945 -1.671 -14.494 1.00 21.61 91 ILE A CA 1
ATOM 704 C C . ILE A 1 91 ? 2.402 -1.739 -14.055 1.00 19.50 91 ILE A C 1
ATOM 705 O O . ILE A 1 91 ? 2.717 -2.271 -12.985 1.00 21.28 91 ILE A O 1
ATOM 710 N N . ARG A 1 92 ? 3.313 -1.192 -14.862 1.00 24.59 92 ARG A N 1
ATOM 711 C CA . ARG A 1 92 ? 4.725 -1.225 -14.487 1.00 22.58 92 ARG A CA 1
ATOM 712 C C . ARG A 1 92 ? 4.956 -0.506 -13.163 1.00 20.61 92 ARG A C 1
ATOM 713 O O . ARG A 1 92 ? 5.797 -0.930 -12.362 1.00 24.14 92 ARG A O 1
ATOM 715 N N . SER A 1 93 ? 4.198 0.557 -12.888 1.00 20.17 93 SER A N 1
ATOM 716 C CA . SER A 1 93 ? 4.361 1.279 -11.632 1.00 25.95 93 SER A CA 1
ATOM 717 C C . SER A 1 93 ? 3.876 0.479 -10.428 1.00 28.84 93 SER A C 1
ATOM 718 O O . SER A 1 93 ? 4.160 0.867 -9.287 1.00 31.94 93 SER A O 1
ATOM 721 N N . LEU A 1 94 ? 3.166 -0.632 -10.651 1.00 30.74 94 LEU A N 1
ATOM 722 C CA . LEU A 1 94 ? 2.752 -1.515 -9.572 1.00 29.33 94 LEU A CA 1
ATOM 723 C C . LEU A 1 94 ? 3.829 -2.516 -9.177 1.00 31.31 94 LEU A C 1
ATOM 724 O O . LEU A 1 94 ? 3.652 -3.220 -8.176 1.00 32.35 94 LEU A O 1
ATOM 729 N N . LYS A 1 95 ? 4.946 -2.568 -9.904 1.00 37.50 95 LYS A N 1
ATOM 730 C CA . LYS A 1 95 ? 5.908 -3.652 -9.723 1.00 40.08 95 LYS A CA 1
ATOM 731 C C . LYS A 1 95 ? 6.457 -3.681 -8.301 1.00 43.09 95 LYS A C 1
ATOM 732 O O . LYS A 1 95 ? 6.606 -4.756 -7.711 1.00 41.32 95 LYS A O 1
ATOM 734 N N . SER A 1 96 ? 6.752 -2.513 -7.731 1.00 38.24 96 SER A N 1
ATOM 735 C CA . SER A 1 96 ? 7.270 -2.449 -6.369 1.00 39.85 96 SER A CA 1
ATOM 736 C C . SER A 1 96 ? 6.214 -2.781 -5.324 1.00 41.28 96 SER A C 1
ATOM 737 O O . SER A 1 96 ? 6.565 -3.115 -4.189 1.00 44.84 96 SER A O 1
ATOM 740 N N . TYR A 1 97 ? 4.933 -2.686 -5.669 1.00 30.83 97 TYR A N 1
ATOM 741 C CA . TYR A 1 97 ? 3.887 -2.913 -4.685 1.00 25.52 97 TYR A CA 1
ATOM 742 C C . TYR A 1 97 ? 3.542 -4.384 -4.525 1.00 34.18 97 TYR A C 1
ATOM 743 O O . TYR A 1 97 ? 2.925 -4.754 -3.518 1.00 44.28 97 TYR A O 1
ATOM 752 N N . ILE A 1 98 ? 3.954 -5.227 -5.468 1.00 40.52 98 ILE A N 1
ATOM 753 C CA . ILE A 1 98 ? 3.702 -6.662 -5.393 1.00 50.81 98 ILE A CA 1
ATOM 754 C C . ILE A 1 98 ? 4.973 -7.491 -5.451 1.00 50.27 98 ILE A C 1
ATOM 755 O O . ILE A 1 98 ? 4.898 -8.713 -5.252 1.00 55.97 98 ILE A O 1
ATOM 760 N N . LEU A 1 99 ? 6.129 -6.884 -5.734 1.00 37.44 99 LEU A N 1
ATOM 761 C CA . LEU A 1 99 ? 7.392 -7.619 -5.691 1.00 35.43 99 LEU A CA 1
ATOM 762 C C . LEU A 1 99 ? 7.566 -8.355 -4.369 1.00 38.73 99 LEU A C 1
ATOM 763 O O . LEU A 1 99 ? 7.955 -9.526 -4.346 1.00 43.64 99 LEU A O 1
ATOM 765 N N . GLY A 1 100 ? 7.275 -7.687 -3.253 1.00 46.85 100 GLY A N 1
ATOM 766 C CA . GLY A 1 100 ? 7.381 -8.340 -1.959 1.00 51.22 100 GLY A CA 1
ATOM 767 C C . GLY A 1 100 ? 6.547 -9.599 -1.848 1.00 47.25 100 GLY A C 1
ATOM 768 O O . GLY A 1 100 ? 6.811 -10.437 -0.982 1.00 48.20 100 GLY A O 1
ATOM 769 N N . ASP A 1 101 ? 5.547 -9.754 -2.713 1.00 38.34 101 ASP A N 1
ATOM 770 C CA . ASP A 1 101 ? 4.701 -10.936 -2.735 1.00 35.77 101 ASP A CA 1
ATOM 771 C C . ASP A 1 101 ? 5.214 -12.021 -3.699 1.00 29.96 101 ASP A C 1
ATOM 772 O O . ASP A 1 101 ? 4.469 -12.956 -4.020 1.00 29.27 101 ASP A O 1
ATOM 777 N N . LEU A 1 102 ? 6.475 -11.944 -4.127 1.00 33.79 102 LEU A N 1
ATOM 778 C CA . LEU A 1 102 ? 6.999 -12.933 -5.064 1.00 30.82 102 LEU A CA 1
ATOM 779 C C . LEU A 1 102 ? 6.811 -14.367 -4.558 1.00 29.31 102 LEU A C 1
ATOM 780 O O . LEU A 1 102 ? 6.366 -15.243 -5.307 1.00 30.35 102 LEU A O 1
ATOM 785 N N . MET A 1 103 ? 7.159 -14.640 -3.296 1.00 24.05 103 MET A N 1
ATOM 786 C CA . MET A 1 103 ? 7.022 -16.014 -2.804 1.00 24.43 103 MET A CA 1
ATOM 787 C C . MET A 1 103 ? 5.571 -16.449 -2.818 1.00 27.18 103 MET A C 1
ATOM 788 O O . MET A 1 103 ? 5.262 -17.603 -3.145 1.00 27.19 103 MET A O 1
ATOM 793 N N . ILE A 1 104 ? 4.672 -15.541 -2.434 1.00 25.93 104 ILE A N 1
ATOM 794 C CA . ILE A 1 104 ? 3.238 -15.826 -2.449 1.00 24.56 104 ILE A CA 1
ATOM 795 C C . ILE A 1 104 ? 2.773 -16.110 -3.873 1.00 29.74 104 ILE A C 1
ATOM 796 O O . ILE A 1 104 ? 2.048 -17.080 -4.140 1.00 23.73 104 ILE A O 1
ATOM 801 N N . ARG A 1 105 ? 3.185 -15.264 -4.811 1.00 26.08 105 ARG A N 1
ATOM 802 C CA . ARG A 1 105 ? 2.621 -15.339 -6.155 1.00 26.37 105 ARG A CA 1
ATOM 803 C C . ARG A 1 105 ? 3.205 -16.496 -6.960 1.00 23.23 105 ARG A C 1
ATOM 804 O O . ARG A 1 105 ? 2.528 -17.044 -7.833 1.00 25.43 105 ARG A O 1
ATOM 812 N N . ASN A 1 106 ? 4.448 -16.894 -6.679 1.00 32.52 106 ASN A N 1
ATOM 813 C CA . ASN A 1 106 ? 5.017 -18.049 -7.364 1.00 36.66 106 ASN A CA 1
ATOM 814 C C . ASN A 1 106 ? 4.261 -19.332 -7.067 1.00 29.63 106 ASN A C 1
ATOM 815 O O . ASN A 1 106 ? 4.392 -20.301 -7.820 1.00 34.22 106 ASN A O 1
ATOM 820 N N . LEU A 1 107 ? 3.462 -19.365 -6.004 1.00 26.72 107 LEU A N 1
ATOM 821 C CA . LEU A 1 107 ? 2.621 -20.523 -5.731 1.00 30.57 107 LEU A CA 1
ATOM 822 C C . LEU A 1 107 ? 1.334 -20.543 -6.561 1.00 37.19 107 LEU A C 1
ATOM 823 O O . LEU A 1 107 ? 0.692 -21.591 -6.666 1.00 32.25 107 LEU A O 1
ATOM 828 N N . TYR A 1 108 ? 0.944 -19.419 -7.145 1.00 26.97 108 TYR A N 1
ATOM 829 C CA . TYR A 1 108 ? -0.310 -19.319 -7.882 1.00 28.96 108 TYR A CA 1
ATOM 830 C C . TYR A 1 108 ? -0.199 -19.929 -9.287 1.00 32.00 108 TYR A C 1
ATOM 831 O O . TYR A 1 108 ? 0.865 -19.912 -9.918 1.00 32.02 108 TYR A O 1
ATOM 840 N N . SER A 1 109 ? -1.327 -20.437 -9.792 1.00 37.29 109 SER A N 1
ATOM 841 C CA . SER A 1 109 ? -1.407 -20.945 -11.158 1.00 36.02 109 SER A CA 1
ATOM 842 C C . SER A 1 109 ? -1.583 -19.788 -12.160 1.00 38.64 109 SER A C 1
ATOM 843 O O . SER A 1 109 ? -1.815 -18.639 -11.789 1.00 35.17 109 SER A O 1
ATOM 846 N N . GLU A 1 110 ? -1.472 -20.097 -13.456 1.00 36.17 110 GLU A N 1
ATOM 847 C CA . GLU A 1 110 ? -1.441 -19.059 -14.487 1.00 35.17 110 GLU A CA 1
ATOM 848 C C . GLU A 1 110 ? -2.439 -19.327 -15.608 1.00 42.54 110 GLU A C 1
ATOM 849 O O . GLU A 1 110 ? -2.236 -18.878 -16.738 1.00 42.47 110 GLU A O 1
ATOM 855 N N . ASN A 1 111 ? -3.524 -20.038 -15.322 1.00 39.27 111 ASN A N 1
ATOM 856 C CA . ASN A 1 111 ? -4.429 -20.478 -16.378 1.00 49.56 111 ASN A CA 1
ATOM 857 C C . ASN A 1 111 ? -5.617 -19.551 -16.595 1.00 46.87 111 ASN A C 1
ATOM 858 O O . ASN A 1 111 ? -6.019 -19.341 -17.745 1.00 52.13 111 ASN A O 1
ATOM 863 N N . LYS A 1 112 ? -6.180 -18.975 -15.532 1.00 37.98 112 LYS A N 1
ATOM 864 C CA . LYS A 1 112 ? -7.447 -18.266 -15.641 1.00 25.39 112 LYS A CA 1
ATOM 865 C C . LYS A 1 112 ? -7.250 -16.884 -16.265 1.00 25.90 112 LYS A C 1
ATOM 866 O O . LYS A 1 112 ? -6.417 -16.096 -15.804 1.00 27.28 112 LYS A O 1
ATOM 868 N N . ASP A 1 113 ? -8.040 -16.597 -17.312 1.00 18.32 113 ASP A N 1
ATOM 869 C CA . ASP A 1 113 ? -7.963 -15.366 -18.104 1.00 23.65 113 ASP A CA 1
ATOM 870 C C . ASP A 1 113 ? -9.110 -14.405 -17.852 1.00 19.44 113 ASP A C 1
ATOM 871 O O . ASP A 1 113 ? -9.058 -13.252 -18.319 1.00 19.19 113 ASP A O 1
ATOM 876 N N . LEU A 1 114 ? -10.172 -14.866 -17.206 1.00 17.46 114 LEU A N 1
ATOM 877 C CA . LEU A 1 114 ? -11.350 -14.043 -16.960 1.00 17.10 114 LEU A CA 1
ATOM 878 C C . LEU A 1 114 ? -11.747 -14.273 -15.510 1.00 22.49 114 LEU A C 1
ATOM 879 O O . LEU A 1 114 ? -12.059 -15.403 -15.121 1.00 23.68 114 LEU A O 1
ATOM 884 N N . LEU A 1 115 ? -11.669 -13.226 -14.697 1.00 25.07 115 LEU A N 1
ATOM 885 C CA . LEU A 1 115 ? -11.828 -13.344 -13.254 1.00 21.80 115 LEU A CA 1
ATOM 886 C C . LEU A 1 115 ? -12.952 -12.416 -12.809 1.00 19.56 115 LEU A C 1
ATOM 887 O O . LEU A 1 115 ? -13.207 -11.384 -13.430 1.00 21.96 115 LEU A O 1
ATOM 892 N N . LEU A 1 116 ? -13.702 -12.863 -11.806 1.00 22.41 116 LEU A N 1
ATOM 893 C CA . LEU A 1 116 ? -14.796 -12.106 -11.209 1.00 22.48 116 LEU A CA 1
ATOM 894 C C . LEU A 1 116 ? -14.426 -11.662 -9.797 1.00 22.13 116 LEU A C 1
ATOM 895 O O . LEU A 1 116 ? -13.872 -12.443 -9.010 1.00 22.57 116 LEU A O 1
ATOM 900 N N . TRP A 1 117 ? -14.754 -10.419 -9.457 1.00 22.44 117 TRP A N 1
ATOM 901 C CA . TRP A 1 117 ? -14.700 -9.968 -8.071 1.00 22.62 117 TRP A CA 1
ATOM 902 C C . TRP A 1 117 ? -16.010 -9.275 -7.716 1.00 26.94 117 TRP A C 1
ATOM 903 O O . TRP A 1 117 ? -16.419 -8.327 -8.393 1.00 25.84 117 TRP A O 1
ATOM 914 N N . ASN A 1 118 ? -16.667 -9.755 -6.665 1.00 26.30 118 ASN A N 1
ATOM 915 C CA . ASN A 1 118 ? -17.882 -9.123 -6.155 1.00 28.25 118 ASN A CA 1
ATOM 916 C C . ASN A 1 118 ? -17.495 -8.021 -5.175 1.00 24.72 118 ASN A C 1
ATOM 917 O O . ASN A 1 118 ? -16.957 -8.299 -4.093 1.00 28.47 118 ASN A O 1
ATOM 922 N N . CYS A 1 119 ? -17.764 -6.771 -5.550 1.00 24.28 119 CYS A N 1
ATOM 923 C CA . CYS A 1 119 ? -17.234 -5.613 -4.834 1.00 27.64 119 CYS A CA 1
ATOM 924 C C . CYS A 1 119 ? -18.025 -5.256 -3.585 1.00 34.16 119 CYS A C 1
ATOM 925 O O . CYS A 1 119 ? -19.246 -5.421 -3.528 1.00 38.69 119 CYS A O 1
ATOM 928 N N . GLU A 1 120 ? -17.312 -4.692 -2.610 1.00 39.55 120 GLU A N 1
ATOM 929 C CA . GLU A 1 120 ? -17.910 -3.947 -1.511 1.00 46.13 120 GLU A CA 1
ATOM 930 C C . GLU A 1 120 ? -18.130 -2.490 -1.922 1.00 44.28 120 GLU A C 1
ATOM 931 O O . GLU A 1 120 ? -17.584 -2.006 -2.919 1.00 36.23 120 GLU A O 1
ATOM 934 N N . HIS A 1 121 ? -18.929 -1.784 -1.111 1.00 43.88 121 HIS A N 1
ATOM 935 C CA . HIS A 1 121 ? -19.352 -0.424 -1.435 1.00 44.17 121 HIS A CA 1
ATOM 936 C C . HIS A 1 121 ? -18.173 0.455 -1.834 1.00 39.43 121 HIS A C 1
ATOM 937 O O . HIS A 1 121 ? -18.181 1.081 -2.900 1.00 37.15 121 HIS A O 1
ATOM 939 N N . ASN A 1 122 ? -17.148 0.515 -0.983 1.00 36.97 122 ASN A N 1
ATOM 940 C CA . ASN A 1 122 ? -16.055 1.453 -1.205 1.00 35.08 122 ASN A CA 1
ATOM 941 C C . ASN A 1 122 ? -15.338 1.174 -2.530 1.00 34.33 122 ASN A C 1
ATOM 942 O O . ASN A 1 122 ? -14.977 2.111 -3.255 1.00 33.10 122 ASN A O 1
ATOM 944 N N . ASP A 1 123 ? -15.155 -0.109 -2.878 1.00 40.74 123 ASP A N 1
ATOM 945 C CA . ASP A 1 123 ? -14.392 -0.458 -4.079 1.00 35.12 123 ASP A CA 1
ATOM 946 C C . ASP A 1 123 ? -15.125 -0.051 -5.355 1.00 31.76 123 ASP A C 1
ATOM 947 O O . ASP A 1 123 ? -14.506 0.471 -6.294 1.00 32.02 123 ASP A O 1
ATOM 952 N N . ILE A 1 124 ? -16.431 -0.312 -5.436 1.00 31.05 124 ILE A N 1
ATOM 953 C CA . ILE A 1 124 ? -17.142 0.030 -6.667 1.00 32.93 124 ILE A CA 1
ATOM 954 C C . ILE A 1 124 ? -17.224 1.545 -6.807 1.00 38.79 124 ILE A C 1
ATOM 955 O O . ILE A 1 124 ? -17.257 2.081 -7.925 1.00 33.97 124 ILE A O 1
ATOM 960 N N . ALA A 1 125 ? -17.193 2.266 -5.687 1.00 42.89 125 ALA A N 1
ATOM 961 C CA . ALA A 1 125 ? -17.196 3.721 -5.754 1.00 34.90 125 ALA A CA 1
ATOM 962 C C . ALA A 1 125 ? -15.923 4.247 -6.403 1.00 35.62 125 ALA A C 1
ATOM 963 O O . ALA A 1 125 ? -15.979 5.163 -7.233 1.00 38.09 125 ALA A O 1
ATOM 965 N N . VAL A 1 126 ? -14.764 3.679 -6.051 1.00 31.21 126 VAL A N 1
ATOM 966 C CA . VAL A 1 126 ? -13.509 4.167 -6.618 1.00 34.34 126 VAL A CA 1
ATOM 967 C C . VAL A 1 126 ? -13.456 3.876 -8.115 1.00 31.78 126 VAL A C 1
ATOM 968 O O . VAL A 1 126 ? -13.088 4.742 -8.917 1.00 26.79 126 VAL A O 1
ATOM 972 N N . LEU A 1 127 ? -13.817 2.652 -8.507 1.00 28.42 127 LEU A N 1
ATOM 973 C CA . LEU A 1 127 ? -13.793 2.274 -9.913 1.00 31.65 127 LEU A CA 1
ATOM 974 C C . LEU A 1 127 ? -14.737 3.149 -10.732 1.00 35.78 127 LEU A C 1
ATOM 975 O O . LEU A 1 127 ? -14.354 3.665 -11.780 1.00 29.01 127 LEU A O 1
ATOM 980 N N . SER A 1 128 ? -15.960 3.373 -10.241 1.00 43.16 128 SER A N 1
ATOM 981 C CA . SER A 1 128 ? -16.861 4.305 -10.917 1.00 36.72 128 SER A CA 1
ATOM 982 C C . SER A 1 128 ? -16.204 5.665 -11.108 1.00 33.82 128 SER A C 1
ATOM 983 O O . SER A 1 128 ? -16.331 6.286 -12.167 1.00 38.16 128 SER A O 1
ATOM 986 N N . GLU A 1 129 ? -15.478 6.137 -10.099 1.00 32.49 129 GLU A N 1
ATOM 987 C CA . GLU A 1 129 ? -14.879 7.461 -10.178 1.00 38.22 129 GLU A CA 1
ATOM 988 C C . GLU A 1 129 ? -13.770 7.513 -11.228 1.00 37.52 129 GLU A C 1
ATOM 989 O O . GLU A 1 129 ? -13.607 8.530 -11.911 1.00 30.18 129 GLU A O 1
ATOM 995 N N . VAL A 1 130 ? -12.996 6.431 -11.372 1.00 32.19 130 VAL A N 1
ATOM 996 C CA . VAL A 1 130 ? -12.018 6.361 -12.454 1.00 27.32 130 VAL A CA 1
ATOM 997 C C . VAL A 1 130 ? -12.697 6.580 -13.801 1.00 34.83 130 VAL A C 1
ATOM 998 O O . VAL A 1 130 ? -12.174 7.288 -14.675 1.00 34.38 130 VAL A O 1
ATOM 1002 N N . VAL A 1 131 ? -13.851 5.939 -14.004 1.00 37.82 131 VAL A N 1
ATOM 1003 C CA . VAL A 1 131 ? -14.592 6.079 -15.249 1.00 42.45 131 VAL A CA 1
ATOM 1004 C C . VAL A 1 131 ? -15.267 7.444 -15.353 1.00 54.02 131 VAL A C 1
ATOM 1005 O O . VAL A 1 131 ? -15.460 7.942 -16.467 1.00 64.99 131 VAL A O 1
ATOM 1009 N N . ASN A 1 132 ? -15.606 8.081 -14.229 1.00 44.32 132 ASN A N 1
ATOM 1010 C CA . ASN A 1 132 ? -16.257 9.399 -14.260 1.00 47.65 132 ASN A CA 1
ATOM 1011 C C . ASN A 1 132 ? -15.274 10.550 -14.444 1.00 51.73 132 ASN A C 1
ATOM 1012 O O . ASN A 1 132 ? -14.635 10.991 -13.486 1.00 61.00 132 ASN A O 1
ATOM 1017 N N . PHE A 1 134 ? -14.762 13.331 -11.945 1.00 38.77 134 PHE A N 1
ATOM 1018 C CA . PHE A 1 134 ? -15.802 14.124 -11.289 1.00 53.17 134 PHE A CA 1
ATOM 1019 C C . PHE A 1 134 ? -15.287 14.748 -9.999 1.00 58.90 134 PHE A C 1
ATOM 1020 O O . PHE A 1 134 ? -15.869 15.702 -9.482 1.00 58.82 134 PHE A O 1
ATOM 1022 N N . ARG A 1 135 ? -14.194 14.197 -9.477 1.00 53.54 135 ARG A N 1
ATOM 1023 C CA . ARG A 1 135 ? -13.575 14.743 -8.279 1.00 49.79 135 ARG A CA 1
ATOM 1024 C C . ARG A 1 135 ? -12.854 16.052 -8.589 1.00 45.90 135 ARG A C 1
ATOM 1025 O O . ARG A 1 135 ? -12.160 16.176 -9.602 1.00 44.31 135 ARG A O 1
ATOM 1033 N N . GLU A 1 136 ? -12.996 17.025 -7.686 1.00 42.31 136 GLU A N 1
ATOM 1034 C CA . GLU A 1 136 ? -12.226 18.258 -7.815 1.00 45.99 136 GLU A CA 1
ATOM 1035 C C . GLU A 1 136 ? -10.734 17.981 -7.661 1.00 48.34 136 GLU A C 1
ATOM 1036 O O . GLU A 1 136 ? -9.915 18.562 -8.381 1.00 44.88 136 GLU A O 1
ATOM 1042 N N . ILE A 1 137 ? -10.370 17.074 -6.753 1.00 49.89 137 ILE A N 1
ATOM 1043 C CA . ILE A 1 137 ? -8.984 16.671 -6.519 1.00 49.34 137 ILE A CA 1
ATOM 1044 C C . ILE A 1 137 ? -8.869 15.204 -6.926 1.00 49.17 137 ILE A C 1
ATOM 1045 O O . ILE A 1 137 ? -9.492 14.328 -6.310 1.00 40.36 137 ILE A O 1
ATOM 1050 N N . ASN A 1 138 ? -8.091 14.935 -7.972 1.00 50.73 138 ASN A N 1
ATOM 1051 C CA . ASN A 1 138 ? -7.920 13.562 -8.427 1.00 53.22 138 ASN A CA 1
ATOM 1052 C C . ASN A 1 138 ? -7.280 12.713 -7.333 1.00 49.83 138 ASN A C 1
ATOM 1053 O O . ASN A 1 138 ? -6.465 13.193 -6.539 1.00 42.37 138 ASN A O 1
ATOM 1058 N N . TYR A 1 139 ? -7.661 11.437 -7.287 1.00 40.42 139 TYR A N 1
ATOM 1059 C CA . TYR A 1 139 ? -6.911 10.495 -6.472 1.00 36.67 139 TYR A CA 1
ATOM 1060 C C . TYR A 1 139 ? -5.428 10.648 -6.778 1.00 30.69 139 TYR A C 1
ATOM 1061 O O . TYR A 1 139 ? -5.032 10.832 -7.932 1.00 32.87 139 TYR A O 1
ATOM 1070 N N . SER A 1 140 ? -4.616 10.600 -5.734 1.00 30.63 140 SER A N 1
ATOM 1071 C CA . SER A 1 140 ? -3.182 10.671 -5.910 1.00 34.46 140 SER A CA 1
ATOM 1072 C C . SER A 1 140 ? -2.676 9.427 -6.630 1.00 35.83 140 SER A C 1
ATOM 1073 O O . SER A 1 140 ? -3.342 8.389 -6.677 1.00 30.80 140 SER A O 1
ATOM 1076 N N . ASP A 1 141 ? -1.465 9.544 -7.185 1.00 34.66 141 ASP A N 1
ATOM 1077 C CA . ASP A 1 141 ? -0.800 8.385 -7.766 1.00 39.36 141 ASP A CA 1
ATOM 1078 C C . ASP A 1 141 ? -0.612 7.287 -6.725 1.00 34.42 141 ASP A C 1
ATOM 1079 O O . ASP A 1 141 ? -0.817 6.104 -7.019 1.00 28.97 141 ASP A O 1
ATOM 1084 N N . GLU A 1 142 ? -0.250 7.664 -5.496 1.00 28.57 142 GLU A N 1
ATOM 1085 C CA . GLU A 1 142 ? -0.082 6.691 -4.423 1.00 30.44 142 GLU A CA 1
ATOM 1086 C C . GLU A 1 142 ? -1.393 5.974 -4.122 1.00 30.98 142 GLU A C 1
ATOM 1087 O O . GLU A 1 142 ? -1.427 4.744 -3.996 1.00 29.50 142 GLU A O 1
ATOM 1093 N N . PHE A 1 143 ? -2.490 6.723 -4.012 1.00 25.75 143 PHE A N 1
ATOM 1094 C CA . PHE A 1 143 ? -3.772 6.080 -3.756 1.00 31.01 143 PHE A CA 1
ATOM 1095 C C . PHE A 1 143 ? -4.082 5.048 -4.832 1.00 26.33 143 PHE A C 1
ATOM 1096 O O . PHE A 1 143 ? -4.544 3.940 -4.529 1.00 24.99 143 PHE A O 1
ATOM 1104 N N . LEU A 1 144 ? -3.859 5.403 -6.094 1.00 26.68 144 LEU A N 1
ATOM 1105 C CA . LEU A 1 144 ? -4.260 4.513 -7.184 1.00 23.77 144 LEU A CA 1
ATOM 1106 C C . LEU A 1 144 ? -3.384 3.282 -7.224 1.00 23.26 144 LEU A C 1
ATOM 1107 O O . LEU A 1 144 ? -3.881 2.168 -7.435 1.00 25.03 144 LEU A O 1
ATOM 1112 N N . LYS A 1 145 ? -2.075 3.451 -6.999 1.00 25.45 145 LYS A N 1
ATOM 1113 C CA . LYS A 1 145 ? -1.197 2.284 -6.997 1.00 25.17 145 LYS A CA 1
ATOM 1114 C C . LYS A 1 145 ? -1.548 1.338 -5.852 1.00 25.85 145 LYS A C 1
ATOM 1115 O O . LYS A 1 145 ? -1.590 0.110 -6.038 1.00 24.24 145 LYS A O 1
ATOM 1121 N N . VAL A 1 146 ? -1.831 1.888 -4.664 1.00 21.30 146 VAL A N 1
ATOM 1122 C CA . VAL A 1 146 ? -2.185 1.046 -3.525 1.00 22.99 146 VAL A CA 1
ATOM 1123 C C . VAL A 1 146 ? -3.528 0.375 -3.764 1.00 21.71 146 VAL A C 1
ATOM 1124 O O . VAL A 1 146 ? -3.699 -0.821 -3.482 1.00 25.86 146 VAL A O 1
ATOM 1128 N N . PHE A 1 147 ? -4.505 1.128 -4.275 1.00 23.02 147 PHE A N 1
ATOM 1129 C CA . PHE A 1 147 ? -5.832 0.557 -4.522 1.00 25.21 147 PHE A CA 1
ATOM 1130 C C . PHE A 1 147 ? -5.762 -0.610 -5.507 1.00 26.24 147 PHE A C 1
ATOM 1131 O O . PHE A 1 147 ? -6.266 -1.711 -5.228 1.00 21.84 147 PHE A O 1
ATOM 1139 N N . PHE A 1 148 ? -5.111 -0.399 -6.656 1.00 21.28 148 PHE A N 1
ATOM 1140 C CA . PHE A 1 148 ? -5.102 -1.410 -7.710 1.00 22.35 148 PHE A CA 1
ATOM 1141 C C . PHE A 1 148 ? -4.169 -2.579 -7.401 1.00 20.85 148 PHE A C 1
ATOM 1142 O O . PHE A 1 148 ? -4.497 -3.721 -7.741 1.00 21.95 148 PHE A O 1
ATOM 1150 N N . SER A 1 149 ? -3.023 -2.352 -6.745 1.00 19.18 149 SER A N 1
ATOM 1151 C CA . SER A 1 149 ? -2.232 -3.500 -6.323 1.00 22.94 149 SER A CA 1
ATOM 1152 C C . SER A 1 149 ? -2.995 -4.345 -5.304 1.00 26.16 149 SER A C 1
ATOM 1153 O O . SER A 1 149 ? -2.986 -5.578 -5.384 1.00 26.23 149 SER A O 1
ATOM 1156 N N . GLY A 1 150 ? -3.674 -3.711 -4.346 1.00 20.35 150 GLY A N 1
ATOM 1157 C CA . GLY A 1 150 ? -4.435 -4.481 -3.373 1.00 20.15 150 GLY A CA 1
ATOM 1158 C C . GLY A 1 150 ? -5.622 -5.194 -4.002 1.00 24.53 150 GLY A C 1
ATOM 1159 O O . GLY A 1 150 ? -5.950 -6.326 -3.633 1.00 24.40 150 GLY A O 1
ATOM 1160 N N . PHE A 1 151 ? -6.272 -4.546 -4.969 1.00 21.89 151 PHE A N 1
ATOM 1161 C CA . PHE A 1 151 ? -7.413 -5.154 -5.659 1.00 23.86 151 PHE A CA 1
ATOM 1162 C C . PHE A 1 151 ? -6.976 -6.394 -6.436 1.00 23.51 151 PHE A C 1
ATOM 1163 O O . PHE A 1 151 ? -7.560 -7.476 -6.296 1.00 23.28 151 PHE A O 1
ATOM 1171 N N . PHE A 1 152 ? -5.936 -6.257 -7.252 1.00 19.48 152 PHE A N 1
ATOM 1172 C CA . PHE A 1 152 ? -5.425 -7.398 -7.997 1.00 21.20 152 PHE A CA 1
ATOM 1173 C C . PHE A 1 152 ? -4.928 -8.481 -7.055 1.00 25.61 152 PHE A C 1
ATOM 1174 O O . PHE A 1 152 ? -5.125 -9.672 -7.313 1.00 21.60 152 PHE A O 1
ATOM 1182 N N . SER A 1 153 ? -4.269 -8.092 -5.958 1.00 20.24 153 SER A N 1
ATOM 1183 C CA . SER A 1 153 ? -3.810 -9.083 -4.990 1.00 20.21 153 SER A CA 1
ATOM 1184 C C . SER A 1 153 ? -4.956 -9.946 -4.444 1.00 19.33 153 SER A C 1
ATOM 1185 O O . SER A 1 153 ? -4.809 -11.169 -4.318 1.00 26.20 153 SER A O 1
ATOM 1188 N N . LYS A 1 154 ? -6.069 -9.334 -4.037 1.00 22.68 154 LYS A N 1
ATOM 1189 C CA . LYS A 1 154 ? -7.133 -10.157 -3.458 1.00 24.47 154 LYS A CA 1
ATOM 1190 C C . LYS A 1 154 ? -7.845 -10.981 -4.525 1.00 20.58 154 LYS A C 1
ATOM 1191 O O . LYS A 1 154 ? -8.266 -12.109 -4.239 1.00 20.25 154 LYS A O 1
ATOM 1197 N N . VAL A 1 155 ? -7.946 -10.481 -5.763 1.00 22.57 155 VAL A N 1
ATOM 1198 C CA . VAL A 1 155 ? -8.450 -11.316 -6.865 1.00 20.65 155 VAL A CA 1
ATOM 1199 C C . VAL A 1 155 ? -7.529 -12.508 -7.106 1.00 23.99 155 VAL A C 1
ATOM 1200 O O . VAL A 1 155 ? -7.989 -13.635 -7.303 1.00 23.17 155 VAL A O 1
ATOM 1204 N N . GLU A 1 156 ? -6.211 -12.278 -7.127 1.00 19.80 156 GLU A N 1
ATOM 1205 C CA . GLU A 1 156 ? -5.292 -13.390 -7.340 1.00 21.92 156 GLU A CA 1
ATOM 1206 C C . GLU A 1 156 ? -5.411 -14.419 -6.219 1.00 25.02 156 GLU A C 1
ATOM 1207 O O . GLU A 1 156 ? -5.376 -15.627 -6.473 1.00 22.90 156 GLU A O 1
ATOM 1213 N N . LYS A 1 157 ? -5.538 -13.959 -4.971 1.00 19.67 157 LYS A N 1
ATOM 1214 C CA . LYS A 1 157 ? -5.640 -14.886 -3.850 1.00 22.44 157 LYS A CA 1
ATOM 1215 C C . LYS A 1 157 ? -6.931 -15.687 -3.928 1.00 31.47 157 LYS A C 1
ATOM 1216 O O . LYS A 1 157 ? -6.926 -16.890 -3.666 1.00 26.31 157 LYS A O 1
ATOM 1222 N N . LYS A 1 158 ? -8.045 -15.044 -4.300 1.00 24.05 158 LYS A N 1
ATOM 1223 C CA . LYS A 1 158 ? -9.312 -15.767 -4.412 1.00 25.08 158 LYS A CA 1
ATOM 1224 C C . LYS A 1 158 ? -9.201 -16.944 -5.374 1.00 27.34 158 LYS A C 1
ATOM 1225 O O . LYS A 1 158 ? -9.725 -18.028 -5.097 1.00 28.42 158 LYS A O 1
ATOM 1231 N N . TYR A 1 159 ? -8.518 -16.755 -6.503 1.00 26.08 159 TYR A N 1
ATOM 1232 C CA . TYR A 1 159 ? -8.388 -17.780 -7.524 1.00 23.28 159 TYR A CA 1
ATOM 1233 C C . TYR A 1 159 ? -7.076 -18.550 -7.432 1.00 28.78 159 TYR A C 1
ATOM 1234 O O . TYR A 1 159 ? -6.864 -19.468 -8.230 1.00 32.36 159 TYR A O 1
ATOM 1243 N N . ASN A 1 160 ? -6.198 -18.205 -6.485 1.00 31.89 160 ASN A N 1
ATOM 1244 C CA . ASN A 1 160 ? -4.853 -18.777 -6.439 1.00 30.04 160 ASN A CA 1
ATOM 1245 C C . ASN A 1 160 ? -4.220 -18.737 -7.830 1.00 28.14 160 ASN A C 1
ATOM 1246 O O . ASN A 1 160 ? -3.626 -19.716 -8.296 1.00 25.42 160 ASN A O 1
ATOM 1251 N N . SER A 1 161 ? -4.398 -17.602 -8.519 1.00 25.60 161 SER A N 1
ATOM 1252 C CA . SER A 1 161 ? -4.051 -17.451 -9.933 1.00 26.89 161 SER A CA 1
ATOM 1253 C C . SER A 1 161 ? -3.402 -16.100 -10.200 1.00 23.93 161 SER A C 1
ATOM 1254 O O . SER A 1 161 ? -3.815 -15.077 -9.649 1.00 24.96 161 SER A O 1
ATOM 1257 N N . ILE A 1 162 ? -2.438 -16.101 -11.115 1.00 23.58 162 ILE A N 1
ATOM 1258 C CA . ILE A 1 162 ? -1.760 -14.875 -11.528 1.00 24.41 162 ILE A CA 1
ATOM 1259 C C . ILE A 1 162 ? -2.693 -14.075 -12.425 1.00 26.16 162 ILE A C 1
ATOM 1260 O O . ILE A 1 162 ? -3.264 -14.611 -13.384 1.00 30.12 162 ILE A O 1
ATOM 1265 N N . PHE A 1 163 ? -2.852 -12.789 -12.115 1.00 19.77 163 PHE A N 1
ATOM 1266 C CA . PHE A 1 163 ? -3.487 -11.845 -13.022 1.00 23.84 163 PHE A CA 1
ATOM 1267 C C . PHE A 1 163 ? -2.434 -10.986 -13.714 1.00 24.09 163 PHE A C 1
ATOM 1268 O O . PHE A 1 163 ? -2.372 -10.967 -14.943 1.00 19.50 163 PHE A O 1
ATOM 1276 N N . ILE A 1 164 ? -1.558 -10.335 -12.951 1.00 20.93 164 ILE A N 1
ATOM 1277 C CA . ILE A 1 164 ? -0.482 -9.532 -13.549 1.00 21.73 164 ILE A CA 1
ATOM 1278 C C . ILE A 1 164 ? 0.660 -10.477 -13.919 1.00 23.47 164 ILE A C 1
ATOM 1279 O O . ILE A 1 164 ? 1.466 -10.895 -13.080 1.00 23.09 164 ILE A O 1
ATOM 1284 N N . THR A 1 165 ? 0.744 -10.776 -15.202 1.00 21.57 165 THR A N 1
ATOM 1285 C CA . THR A 1 165 ? 1.699 -11.741 -15.726 1.00 19.87 165 THR A CA 1
ATOM 1286 C C . THR A 1 165 ? 3.106 -11.193 -15.661 1.00 22.84 165 THR A C 1
ATOM 1287 O O . THR A 1 165 ? 3.329 -9.988 -15.716 1.00 24.82 165 THR A O 1
ATOM 1291 N N . ASP A 1 166 ? 4.064 -12.111 -15.574 1.00 28.69 166 ASP A N 1
ATOM 1292 C CA . ASP A 1 166 ? 5.466 -11.737 -15.514 1.00 40.10 166 ASP A CA 1
ATOM 1293 C C . ASP A 1 166 ? 5.968 -11.156 -16.835 1.00 37.02 166 ASP A C 1
ATOM 1294 O O . ASP A 1 166 ? 5.594 -11.608 -17.926 1.00 24.98 166 ASP A O 1
ATOM 1299 N N . ASP A 1 167 ? 6.891 -10.194 -16.721 1.00 37.62 167 ASP A N 1
ATOM 1300 C CA .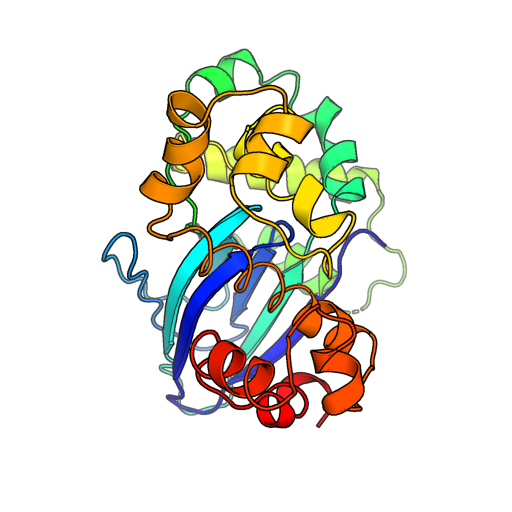 ASP A 1 167 ? 7.378 -9.449 -17.882 1.00 47.51 167 ASP A CA 1
ATOM 1301 C C . ASP A 1 167 ? 8.010 -10.348 -18.940 1.00 29.58 167 ASP A C 1
ATOM 1302 O O . ASP A 1 167 ? 8.044 -9.976 -20.114 1.00 37.59 167 ASP A O 1
ATOM 1307 N N . LEU A 1 168 ? 8.507 -11.516 -18.551 1.00 28.95 168 LEU A N 1
ATOM 1308 C CA . LEU A 1 168 ? 9.264 -12.391 -19.433 1.00 31.57 168 LEU A CA 1
ATOM 1309 C C . LEU A 1 168 ? 8.409 -13.430 -20.152 1.00 28.48 168 LEU A C 1
ATOM 1310 O O . LEU A 1 168 ? 8.955 -14.262 -20.867 1.00 24.16 168 LEU A O 1
ATOM 1312 N N . ASP A 1 169 ? 7.090 -13.406 -19.976 1.00 18.52 169 ASP A N 1
ATOM 1313 C CA . ASP A 1 169 ? 6.220 -14.427 -20.540 1.00 21.53 169 ASP A CA 1
ATOM 1314 C C . ASP A 1 169 ? 6.363 -14.476 -22.058 1.00 18.50 169 ASP A C 1
ATOM 1315 O O . ASP A 1 169 ? 6.442 -13.432 -22.717 1.00 18.92 169 ASP A O 1
ATOM 1320 N N . ALA A 1 170 ? 6.360 -15.693 -22.616 1.00 19.78 170 ALA A N 1
ATOM 1321 C CA . ALA A 1 170 ? 6.571 -15.865 -24.056 1.00 17.73 170 ALA A CA 1
ATOM 1322 C C . ALA A 1 170 ? 5.424 -15.296 -24.881 1.00 16.25 170 ALA A C 1
ATOM 1323 O O . ALA A 1 170 ? 5.645 -14.809 -25.996 1.00 16.45 170 ALA A O 1
ATOM 1325 N N . MET A 1 171 ? 4.192 -15.318 -24.358 1.00 14.99 171 MET A N 1
ATOM 1326 C CA . MET A 1 171 ? 3.108 -14.730 -25.125 1.00 10.89 171 MET A CA 1
ATOM 1327 C C . MET A 1 171 ? 3.278 -13.232 -25.244 1.00 17.10 171 MET A C 1
ATOM 1328 O O . MET A 1 171 ? 2.979 -12.643 -26.294 1.00 14.68 171 MET A O 1
ATOM 1333 N N . GLU A 1 172 ? 3.731 -12.590 -24.170 1.00 16.90 172 GLU A N 1
ATOM 1334 C CA . GLU A 1 172 ? 4.000 -11.155 -24.236 1.00 15.22 172 GLU A CA 1
ATOM 1335 C C . GLU A 1 172 ? 5.119 -10.874 -25.237 1.00 15.55 172 GLU A C 1
ATOM 1336 O O . GLU A 1 172 ? 5.061 -9.893 -25.981 1.00 14.44 172 GLU A O 1
ATOM 1342 N N . LYS A 1 173 ? 6.134 -11.746 -25.301 1.00 16.21 173 LYS A N 1
ATOM 1343 C CA . LYS A 1 173 ? 7.188 -11.540 -26.288 1.00 15.24 173 LYS A CA 1
ATOM 1344 C C . LYS A 1 173 ? 6.634 -11.614 -27.711 1.00 14.06 173 LYS A C 1
ATOM 1345 O O . LYS A 1 173 ? 6.980 -10.791 -28.563 1.00 12.83 173 LYS A O 1
ATOM 1351 N N . ILE A 1 174 ? 5.798 -12.611 -27.986 1.00 14.51 174 ILE A N 1
ATOM 1352 C CA . ILE A 1 174 ? 5.202 -12.749 -29.317 1.00 13.41 174 ILE A CA 1
ATOM 1353 C C . ILE A 1 174 ? 4.328 -11.548 -29.635 1.00 13.96 174 ILE A C 1
ATOM 1354 O O . ILE A 1 174 ? 4.452 -10.929 -30.691 1.00 11.12 174 ILE A O 1
ATOM 1359 N N . SER A 1 175 ? 3.394 -11.224 -28.731 1.00 13.54 175 SER A N 1
ATOM 1360 C CA A SER A 1 175 ? 2.463 -10.127 -28.959 0.50 15.93 175 SER A CA 1
ATOM 1361 C CA B SER A 1 175 ? 2.465 -10.132 -28.989 0.50 16.25 175 SER A CA 1
ATOM 1362 C C . SER A 1 175 ? 3.180 -8.799 -29.124 1.00 13.95 175 SER A C 1
ATOM 1363 O O . SER A 1 175 ? 2.824 -7.989 -29.984 1.00 15.50 175 SER A O 1
ATOM 1368 N N . CYS A 1 176 ? 4.190 -8.537 -28.278 1.00 12.25 176 CYS A N 1
ATOM 1369 C CA . CYS A 1 176 ? 4.935 -7.286 -28.351 1.00 16.84 176 CYS A CA 1
ATOM 1370 C C . CYS A 1 176 ? 5.637 -7.146 -29.692 1.00 13.25 176 CYS A C 1
ATOM 1371 O O . CYS A 1 176 ? 5.684 -6.063 -30.292 1.00 15.05 176 CYS A O 1
ATOM 1374 N N . LEU A 1 177 ? 6.215 -8.234 -30.161 1.00 10.80 177 LEU A N 1
ATOM 1375 C CA . LEU A 1 177 ? 6.869 -8.235 -31.449 1.00 12.16 177 LEU A CA 1
ATOM 1376 C C . LEU A 1 177 ? 5.884 -7.903 -32.567 1.00 12.89 177 LEU A C 1
ATOM 1377 O O . LEU A 1 177 ? 6.142 -7.024 -33.392 1.00 12.37 177 LEU A O 1
ATOM 1382 N N . VAL A 1 178 ? 4.720 -8.561 -32.581 1.00 11.76 178 VAL A N 1
ATOM 1383 C CA . VAL A 1 178 ? 3.756 -8.301 -33.644 1.00 10.74 178 VAL A CA 1
ATOM 1384 C C . VAL A 1 178 ? 3.297 -6.848 -33.602 1.00 12.58 178 VAL A C 1
ATOM 1385 O O . VAL A 1 178 ? 3.143 -6.183 -34.644 1.00 12.85 178 VAL A O 1
ATOM 1389 N N . LYS A 1 179 ? 3.049 -6.341 -32.397 1.00 13.88 179 LYS A N 1
ATOM 1390 C CA . LYS A 1 179 ? 2.571 -4.979 -32.206 1.00 13.34 179 LYS A CA 1
ATOM 1391 C C . LYS A 1 179 ? 3.619 -3.942 -32.540 1.00 17.15 179 LYS A C 1
ATOM 1392 O O . LYS A 1 179 ? 3.264 -2.773 -32.704 1.00 17.11 179 LYS A O 1
ATOM 1398 N N . SER A 1 180 ? 4.899 -4.331 -32.617 1.00 14.39 180 SER A N 1
ATOM 1399 C CA . SER A 1 180 ? 5.947 -3.405 -33.010 1.00 16.64 180 SER A CA 1
ATOM 1400 C C . SER A 1 180 ? 5.959 -3.112 -34.507 1.00 17.58 180 SER A C 1
ATOM 1401 O O . SER A 1 180 ? 6.594 -2.132 -34.932 1.00 14.96 180 SER A O 1
ATOM 1404 N N . ASP A 1 181 ? 5.306 -3.946 -35.317 1.00 15.19 181 ASP A N 1
ATOM 1405 C CA . ASP A 1 181 ? 5.234 -3.772 -36.757 1.00 11.03 181 ASP A CA 1
ATOM 1406 C C . ASP A 1 181 ? 3.983 -4.491 -37.239 1.00 12.39 181 ASP A C 1
ATOM 1407 O O . ASP A 1 181 ? 4.065 -5.567 -37.820 1.00 11.65 181 ASP A O 1
ATOM 1412 N N . ILE A 1 182 ? 2.829 -3.884 -36.952 1.00 9.47 182 ILE A N 1
ATOM 1413 C CA . ILE A 1 182 ? 1.553 -4.583 -37.069 1.00 8.86 182 ILE A CA 1
ATOM 1414 C C . ILE A 1 182 ? 1.238 -4.988 -38.506 1.00 10.69 182 ILE A C 1
ATOM 1415 O O . ILE A 1 182 ? 0.500 -5.968 -38.720 1.00 9.43 182 ILE A O 1
ATOM 1420 N N . THR A 1 183 ? 1.772 -4.256 -39.521 1.00 9.10 183 THR A N 1
ATOM 1421 C CA . THR A 1 183 ? 1.482 -4.529 -40.922 1.00 8.56 183 THR A CA 1
ATOM 1422 C C . THR A 1 183 ? 2.469 -5.500 -41.545 1.00 8.68 183 THR A C 1
ATOM 1423 O O . THR A 1 183 ? 2.258 -5.909 -42.681 1.00 10.21 183 THR A O 1
ATOM 1427 N N . ARG A 1 184 ? 3.510 -5.876 -40.820 1.00 10.67 184 ARG A N 1
ATOM 1428 C CA . ARG A 1 184 ? 4.459 -6.821 -41.377 1.00 9.52 184 ARG A CA 1
ATOM 1429 C C . ARG A 1 184 ? 3.755 -8.123 -41.731 1.00 9.19 184 ARG A C 1
ATOM 1430 O O . ARG A 1 184 ? 2.812 -8.551 -41.030 1.00 9.68 184 ARG A O 1
ATOM 1438 N N . ASN A 1 185 ? 4.267 -8.784 -42.787 1.00 10.44 185 ASN A N 1
ATOM 1439 C CA . ASN A 1 185 ? 3.683 -10.036 -43.280 1.00 7.59 185 ASN A CA 1
ATOM 1440 C C . ASN A 1 185 ? 4.221 -11.195 -42.433 1.00 10.45 185 ASN A C 1
ATOM 1441 O O . ASN A 1 185 ? 4.984 -12.060 -42.889 1.00 13.10 185 ASN A O 1
ATOM 1446 N N . TRP A 1 186 ? 3.820 -11.182 -41.168 1.00 10.20 186 TRP A N 1
ATOM 1447 C CA . TRP A 1 186 ? 4.338 -12.115 -40.170 1.00 9.26 186 TRP A CA 1
ATOM 1448 C C . TRP A 1 186 ? 4.037 -13.561 -40.546 1.00 8.97 186 TRP A C 1
ATOM 1449 O O . TRP A 1 186 ? 2.927 -13.909 -40.954 1.00 11.07 186 TRP A O 1
ATOM 1460 N N . ARG A 1 187 ? 5.053 -14.402 -40.377 1.00 10.52 187 ARG A N 1
ATOM 1461 C CA . ARG A 1 187 ? 4.982 -15.851 -40.507 1.00 10.57 187 ARG A CA 1
ATOM 1462 C C . ARG A 1 187 ? 5.668 -16.465 -39.282 1.00 10.18 187 ARG A C 1
ATOM 1463 O O . ARG A 1 187 ? 6.440 -15.808 -38.586 1.00 9.15 187 ARG A O 1
ATOM 1471 N N . TRP A 1 188 ? 5.421 -17.755 -39.032 1.00 11.19 188 TRP A N 1
ATOM 1472 C CA . TRP A 1 188 ? 5.972 -18.369 -37.837 1.00 9.69 188 TRP A CA 1
ATOM 1473 C C . TRP A 1 188 ? 7.483 -18.255 -37.806 1.00 10.69 188 TRP A C 1
ATOM 1474 O O . TRP A 1 188 ? 8.060 -18.116 -36.728 1.00 10.59 188 TRP A O 1
ATOM 1485 N N . ALA A 1 189 ? 8.142 -18.337 -38.974 1.00 12.36 189 ALA A N 1
ATOM 1486 C CA . ALA A 1 189 ? 9.592 -18.328 -38.976 1.00 10.08 189 ALA A CA 1
ATOM 1487 C C . ALA A 1 189 ? 10.112 -17.006 -38.464 1.00 10.35 189 ALA A C 1
ATOM 1488 O O . ALA A 1 189 ? 11.168 -16.956 -37.812 1.00 12.24 189 ALA A O 1
ATOM 1490 N N . ASP A 1 190 ? 9.407 -15.911 -38.764 1.00 10.25 190 ASP A N 1
ATOM 1491 C CA . ASP A 1 190 ? 9.832 -14.602 -38.276 1.00 8.65 190 ASP A CA 1
ATOM 1492 C C . ASP A 1 190 ? 9.785 -14.535 -36.762 1.00 10.73 190 ASP A C 1
ATOM 1493 O O . ASP A 1 190 ? 10.635 -13.910 -36.129 1.00 13.14 190 ASP A O 1
ATOM 1498 N N . ILE A 1 191 ? 8.757 -15.135 -36.156 1.00 10.56 191 ILE A N 1
ATOM 1499 C CA . ILE A 1 191 ? 8.653 -15.120 -34.710 1.00 9.92 191 ILE A CA 1
ATOM 1500 C C . ILE A 1 191 ? 9.777 -15.923 -34.088 1.00 12.00 191 ILE A C 1
ATOM 1501 O O . ILE A 1 191 ? 10.380 -15.502 -33.079 1.00 11.22 191 ILE A O 1
ATOM 1506 N N . CYS A 1 192 ? 10.066 -17.105 -34.650 1.00 11.95 192 CYS A N 1
ATOM 1507 C CA . CYS A 1 192 ? 11.120 -17.936 -34.084 1.00 9.66 192 CYS A CA 1
ATOM 1508 C C . CYS A 1 192 ? 12.461 -17.247 -34.246 1.00 12.16 192 CYS A C 1
ATOM 1509 O O . CYS A 1 192 ? 13.302 -17.274 -33.327 1.00 13.00 192 CYS A O 1
ATOM 1512 N N . GLY A 1 193 ? 12.653 -16.628 -35.412 1.00 11.86 193 GLY A N 1
ATOM 1513 C CA . GLY A 1 193 ? 13.910 -15.931 -35.697 1.00 12.67 193 GLY A CA 1
ATOM 1514 C C . GLY A 1 193 ? 14.102 -14.719 -34.810 1.00 16.37 193 GLY A C 1
ATOM 1515 O O . GLY A 1 193 ? 15.198 -14.506 -34.261 1.00 15.98 193 GLY A O 1
ATOM 1516 N N . GLU A 1 194 ? 13.051 -13.909 -34.635 1.00 13.11 194 GLU A N 1
ATOM 1517 C CA . GLU A 1 194 ? 13.181 -12.691 -33.830 1.00 15.57 194 GLU A CA 1
ATOM 1518 C C . GLU A 1 194 ? 13.367 -13.005 -32.353 1.00 13.50 194 GLU A C 1
ATOM 1519 O O . GLU A 1 194 ? 14.148 -12.340 -31.673 1.00 16.40 194 GLU A O 1
ATOM 1525 N N 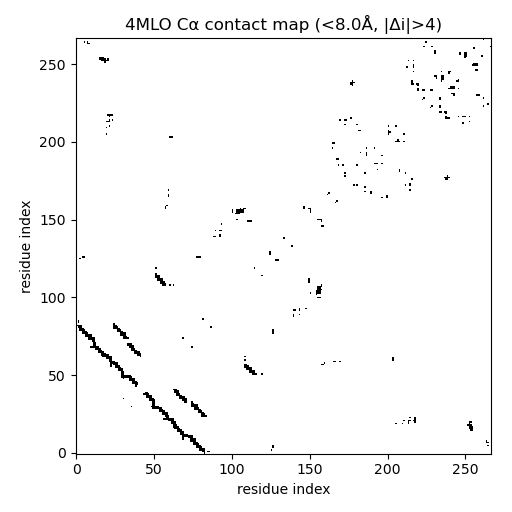. LEU A 1 195 ? 12.668 -14.014 -31.829 1.00 10.37 195 LEU A N 1
ATOM 1526 C CA . LEU A 1 195 ? 12.744 -14.363 -30.427 1.00 11.89 195 LEU A CA 1
ATOM 1527 C C . LEU A 1 195 ? 13.883 -15.343 -30.143 1.00 12.28 195 LEU A C 1
ATOM 1528 O O . LEU A 1 195 ? 14.148 -15.653 -28.964 1.00 14.30 195 LEU A O 1
ATOM 1533 N N . ARG A 1 196 ? 14.565 -15.805 -31.198 1.00 14.49 196 ARG A N 1
ATOM 1534 C CA . ARG A 1 196 ? 15.576 -16.869 -31.096 1.00 13.65 196 ARG A CA 1
ATOM 1535 C C . ARG A 1 196 ? 15.097 -17.997 -30.187 1.00 14.98 196 ARG A C 1
ATOM 1536 O O . ARG A 1 196 ? 15.792 -18.433 -29.261 1.00 15.02 196 ARG A O 1
ATOM 1544 N N . THR A 1 197 ? 13.865 -18.458 -30.439 1.00 10.35 197 THR A N 1
ATOM 1545 C CA . THR A 1 197 ? 13.240 -19.526 -29.670 1.00 10.89 197 THR A CA 1
ATOM 1546 C C . THR A 1 197 ? 12.545 -20.430 -30.672 1.00 12.61 197 THR A C 1
ATOM 1547 O O . THR A 1 197 ? 12.026 -19.924 -31.670 1.00 11.41 197 THR A O 1
ATOM 1551 N N . ASN A 1 198 ? 12.588 -21.752 -30.453 1.00 11.74 198 ASN A N 1
ATOM 1552 C CA . ASN A 1 198 ? 12.068 -22.653 -31.479 1.00 9.07 198 ASN A CA 1
ATOM 1553 C C . ASN A 1 198 ? 10.564 -22.854 -31.340 1.00 10.40 198 ASN A C 1
ATOM 1554 O O . ASN A 1 198 ? 9.938 -22.436 -30.362 1.00 12.68 198 ASN A O 1
ATOM 1559 N N . ARG A 1 199 ? 9.986 -23.414 -32.419 1.00 11.05 199 ARG A N 1
ATOM 1560 C CA . ARG A 1 199 ? 8.543 -23.599 -32.549 1.00 11.30 199 ARG A CA 1
ATOM 1561 C C . ARG A 1 199 ? 8.017 -24.573 -31.509 1.00 11.92 199 ARG A C 1
ATOM 1562 O O . ARG A 1 199 ? 6.912 -24.394 -30.979 1.00 14.34 199 ARG A O 1
ATOM 1570 N N . MET A 1 200 ? 8.804 -25.602 -31.190 1.00 14.23 200 MET A N 1
ATOM 1571 C CA . MET A 1 200 ? 8.347 -26.585 -30.204 1.00 15.68 200 MET A CA 1
ATOM 1572 C C . MET A 1 200 ? 7.995 -25.918 -28.875 1.00 16.38 200 MET A C 1
ATOM 1573 O O . MET A 1 200 ? 7.038 -26.320 -28.213 1.00 16.95 200 MET A O 1
ATOM 1578 N N . ILE A 1 201 ? 8.724 -24.863 -28.500 1.00 13.54 201 ILE A N 1
ATOM 1579 C CA . ILE A 1 201 ? 8.495 -24.106 -27.276 1.00 16.34 201 ILE A CA 1
ATOM 1580 C C . ILE A 1 201 ? 7.421 -23.050 -27.465 1.00 18.69 201 ILE A C 1
ATOM 1581 O O . ILE A 1 201 ? 6.503 -22.919 -26.648 1.00 18.46 201 ILE A O 1
ATOM 1586 N N . LEU A 1 202 ? 7.502 -22.282 -28.549 1.00 13.93 202 LEU A N 1
ATOM 1587 C CA . LEU A 1 202 ? 6.602 -21.138 -28.694 1.00 12.24 202 LEU A CA 1
ATOM 1588 C C . LEU A 1 202 ? 5.178 -21.563 -29.005 1.00 15.93 202 LEU A C 1
ATOM 1589 O O . LEU A 1 202 ? 4.244 -20.807 -28.695 1.00 13.04 202 LEU A O 1
ATOM 1594 N N . LYS A 1 203 ? 4.995 -22.720 -29.654 1.00 14.13 203 LYS A N 1
ATOM 1595 C CA . LYS A 1 203 ? 3.670 -23.071 -30.174 1.00 15.78 203 LYS A CA 1
ATOM 1596 C C . LYS A 1 203 ? 2.680 -23.270 -29.052 1.00 14.51 203 LYS A C 1
ATOM 1597 O O . LYS A 1 203 ? 1.469 -23.105 -29.271 1.00 11.41 203 LYS A O 1
ATOM 1603 N N . LYS A 1 204 ? 3.155 -23.606 -27.848 1.00 15.19 204 LYS A N 1
ATOM 1604 C CA . LYS A 1 204 ? 2.205 -23.830 -26.765 1.00 20.41 204 LYS A CA 1
ATOM 1605 C C . LYS A 1 204 ? 1.453 -22.551 -26.422 1.00 15.88 204 LYS A C 1
ATOM 1606 O O . LYS A 1 204 ? 0.319 -22.606 -25.936 1.00 17.00 204 LYS A O 1
ATOM 1612 N N . GLU A 1 205 ? 2.037 -21.386 -26.701 1.00 13.79 205 GLU A N 1
ATOM 1613 C CA . GLU A 1 205 ? 1.338 -20.132 -26.414 1.00 13.45 205 GLU A CA 1
ATOM 1614 C C . GLU A 1 205 ? 0.079 -20.004 -27.241 1.00 15.06 205 GLU A C 1
ATOM 1615 O O . GLU A 1 205 ? -0.951 -19.509 -26.756 1.00 15.03 205 GLU A O 1
ATOM 1621 N N . LEU A 1 206 ? 0.131 -20.457 -28.481 1.00 11.06 206 LEU A N 1
ATOM 1622 C CA . LEU A 1 206 ? -1.054 -20.414 -29.345 1.00 12.26 206 LEU A CA 1
ATOM 1623 C C . LEU A 1 206 ? -1.988 -21.574 -29.057 1.00 15.26 206 LEU A C 1
ATOM 1624 O O . LEU A 1 206 ? -3.222 -21.393 -28.986 1.00 18.21 206 LEU A O 1
ATOM 1629 N N . GLU A 1 207 ? -1.421 -22.774 -28.908 1.00 15.60 207 GLU A N 1
ATOM 1630 C CA . GLU A 1 207 ? -2.219 -23.976 -28.665 1.00 17.99 207 GLU A CA 1
ATOM 1631 C C . GLU A 1 207 ? -3.084 -23.829 -27.430 1.00 17.26 207 GLU A C 1
ATOM 1632 O O . GLU A 1 207 ? -4.267 -24.199 -27.450 1.00 19.55 207 GLU A O 1
ATOM 1638 N N . SER A 1 208 ? -2.522 -23.289 -26.348 1.00 17.29 208 SER A N 1
ATOM 1639 C CA . SER A 1 208 ? -3.237 -23.171 -25.081 1.00 21.66 208 SER A CA 1
ATOM 1640 C C . SER A 1 208 ? -4.319 -22.108 -25.151 1.00 26.87 208 SER A C 1
ATOM 1641 O O . SER A 1 208 ? -5.255 -22.130 -24.350 1.00 26.38 208 SER A O 1
ATOM 1644 N N . ARG A 1 209 ? -4.226 -21.212 -26.118 1.00 16.28 209 ARG A N 1
ATOM 1645 C CA . ARG A 1 209 ? -5.215 -20.165 -26.349 1.00 15.56 209 ARG A CA 1
ATOM 1646 C C . ARG A 1 209 ? -6.169 -20.509 -27.491 1.00 15.47 209 ARG A C 1
ATOM 1647 O O . ARG A 1 209 ? -7.034 -19.692 -27.838 1.00 19.57 209 ARG A O 1
ATOM 1655 N N . GLY A 1 210 ? -6.040 -21.694 -28.080 1.00 16.72 210 GLY A N 1
ATOM 1656 C CA . GLY A 1 210 ? -7.013 -22.163 -29.049 1.00 19.98 210 GLY A CA 1
ATOM 1657 C C . GLY A 1 210 ? -6.977 -21.487 -30.401 1.00 13.29 210 GLY A C 1
ATOM 1658 O O . GLY A 1 210 ? -8.007 -21.430 -31.079 1.00 20.29 210 GLY A O 1
ATOM 1659 N N . VAL A 1 211 ? -5.807 -20.948 -30.835 1.00 11.94 211 VAL A N 1
ATOM 1660 C CA . VAL A 1 211 ? -5.728 -20.242 -32.105 1.00 11.71 211 VAL A CA 1
ATOM 1661 C C . VAL A 1 211 ? -4.566 -20.778 -32.913 1.00 14.17 211 VAL A C 1
ATOM 1662 O O . VAL A 1 211 ? -3.536 -21.176 -32.357 1.00 16.89 211 VAL A O 1
ATOM 1666 N N . LYS A 1 212 ? -4.736 -20.755 -34.218 1.00 14.32 212 LYS A N 1
ATOM 1667 C CA . LYS A 1 212 ? -3.625 -20.947 -35.135 1.00 13.26 212 LYS A CA 1
ATOM 1668 C C . LYS A 1 212 ? -3.026 -19.580 -35.468 1.00 10.20 212 LYS A C 1
ATOM 1669 O O . LYS A 1 212 ? -3.580 -18.528 -35.123 1.00 12.44 212 LYS A O 1
ATOM 1673 N N . PHE A 1 213 ? -1.896 -19.593 -36.191 1.00 10.93 213 PHE A N 1
ATOM 1674 C CA . PHE A 1 213 ? -1.096 -18.378 -36.368 1.00 10.17 213 PHE A CA 1
ATOM 1675 C C . PHE A 1 213 ? -1.888 -17.262 -37.037 1.00 9.89 213 PHE A C 1
ATOM 1676 O O . PHE A 1 213 ? -1.888 -16.111 -36.564 1.00 10.18 213 PHE A O 1
ATOM 1684 N N . ARG A 1 214 ? -2.598 -17.589 -38.125 1.00 11.27 214 ARG A N 1
ATOM 1685 C CA . ARG A 1 214 ? -3.359 -16.561 -38.840 1.00 13.52 214 ARG A CA 1
ATOM 1686 C C . ARG A 1 214 ? -4.409 -15.936 -37.939 1.00 11.25 214 ARG A C 1
ATOM 1687 O O . ARG A 1 214 ? -4.634 -14.717 -37.999 1.00 10.53 214 ARG A O 1
ATOM 1695 N N . GLU A 1 215 ? -5.090 -16.752 -37.131 1.00 12.32 215 GLU A N 1
ATOM 1696 C CA A GLU A 1 215 ? -6.097 -16.253 -36.198 0.50 11.55 215 GLU A CA 1
ATOM 1697 C CA B GLU A 1 215 ? -6.095 -16.228 -36.216 0.50 11.29 215 GLU A CA 1
ATOM 1698 C C . GLU A 1 215 ? -5.470 -15.362 -35.132 1.00 11.46 215 GLU A C 1
ATOM 1699 O O . GLU A 1 215 ? -6.057 -14.356 -34.728 1.00 11.87 215 GLU A O 1
ATOM 1710 N N . LEU A 1 216 ? -4.263 -15.717 -34.655 1.00 10.35 216 LEU A N 1
ATOM 1711 C CA . LEU A 1 216 ? -3.594 -14.847 -33.701 1.00 11.79 216 LEU A CA 1
ATOM 1712 C C . LEU A 1 216 ? -3.281 -13.486 -34.308 1.00 11.76 216 LEU A C 1
ATOM 1713 O O . LEU A 1 216 ? -3.547 -12.447 -33.690 1.00 10.39 216 LEU A O 1
ATOM 1718 N N . ILE A 1 217 ? -2.630 -13.466 -35.489 1.00 9.62 217 ILE A N 1
ATOM 1719 C CA . ILE A 1 217 ? -2.245 -12.179 -36.072 1.00 7.35 217 ILE A CA 1
ATOM 1720 C C . ILE A 1 217 ? -3.479 -11.339 -36.346 1.00 8.34 217 ILE A C 1
ATOM 1721 O O . ILE A 1 217 ? -3.523 -10.150 -36.017 1.00 8.30 217 ILE A O 1
ATOM 1726 N N . ASN A 1 218 ? -4.523 -11.961 -36.872 1.00 8.82 218 ASN A N 1
ATOM 1727 C CA . ASN A 1 218 ? -5.738 -11.212 -37.152 1.00 10.92 218 ASN A CA 1
ATOM 1728 C C . ASN A 1 218 ? -6.367 -10.656 -35.874 1.00 13.17 218 ASN A C 1
ATOM 1729 O O . ASN A 1 218 ? -6.873 -9.525 -35.863 1.00 11.27 218 ASN A O 1
ATOM 1734 N N . SER A 1 219 ? -6.312 -11.415 -34.782 1.00 11.75 219 SER A N 1
ATOM 1735 C CA A SER A 1 219 ? -6.893 -10.951 -33.524 0.50 9.75 219 SER A CA 1
ATOM 1736 C CA B SER A 1 219 ? -6.889 -10.951 -33.526 0.50 9.72 219 SER A CA 1
ATOM 1737 C C . SER A 1 219 ? -6.149 -9.736 -32.987 1.00 9.01 219 SER A C 1
ATOM 1738 O O . SER A 1 219 ? -6.770 -8.780 -32.527 1.00 10.22 219 SER A O 1
ATOM 1743 N N . ILE A 1 220 ? -4.816 -9.741 -33.049 1.00 9.26 220 ILE A N 1
ATOM 1744 C CA . ILE A 1 220 ? -4.039 -8.583 -32.614 1.00 10.42 220 ILE A CA 1
ATOM 1745 C C . ILE A 1 220 ? -4.336 -7.377 -33.496 1.00 9.10 220 ILE A C 1
ATOM 1746 O O . ILE A 1 220 ? -4.472 -6.241 -32.998 1.00 9.91 220 ILE A O 1
ATOM 1751 N N . ARG A 1 221 ? -4.498 -7.604 -34.807 1.00 8.99 221 ARG A N 1
ATOM 1752 C CA . ARG A 1 221 ? -4.838 -6.521 -35.735 1.00 10.39 221 ARG A CA 1
ATOM 1753 C C . ARG A 1 221 ? -6.232 -5.957 -35.473 1.00 9.99 221 ARG A C 1
ATOM 1754 O O . ARG A 1 221 ? -6.432 -4.754 -35.599 1.00 10.05 221 ARG A O 1
ATOM 1762 N N . ILE A 1 222 ? -7.198 -6.786 -35.069 1.00 8.11 222 ILE A N 1
ATOM 1763 C CA . ILE A 1 222 ? -8.519 -6.226 -34.739 1.00 8.27 222 ILE A CA 1
ATOM 1764 C C . ILE A 1 222 ? -8.426 -5.326 -33.520 1.00 11.77 222 ILE A C 1
ATOM 1765 O O . ILE A 1 222 ? -9.056 -4.257 -33.449 1.00 11.53 222 ILE A O 1
ATOM 1770 N N . SER A 1 223 ? -7.689 -5.751 -32.513 1.00 9.41 223 SER A N 1
ATOM 1771 C CA A SER A 1 223 ? -7.605 -4.915 -31.334 0.50 11.18 223 SER A CA 1
ATOM 1772 C CA B SER A 1 223 ? -7.533 -4.942 -31.310 0.50 10.85 223 SER A CA 1
ATOM 1773 C C . SER A 1 223 ? -6.853 -3.621 -31.636 1.00 11.22 223 SER A C 1
ATOM 1774 O O . SER A 1 223 ? -7.189 -2.577 -31.077 1.00 13.62 223 SER A O 1
ATOM 1779 N N . TYR A 1 224 ? -5.902 -3.646 -32.577 1.00 11.64 224 TYR A N 1
ATOM 1780 C CA . TYR A 1 224 ? -5.287 -2.413 -33.051 1.00 8.85 224 TYR A CA 1
ATOM 1781 C C . TYR A 1 224 ? -6.316 -1.499 -33.716 1.00 12.64 224 TYR A C 1
ATOM 1782 O O . TYR A 1 224 ? -6.358 -0.287 -33.443 1.00 12.15 224 TYR A O 1
ATOM 1791 N N . SER A 1 225 ? -7.193 -2.062 -34.556 1.00 11.95 225 SER A N 1
ATOM 1792 C CA . SER A 1 225 ? -8.215 -1.241 -35.212 1.00 9.95 225 SER A CA 1
ATOM 1793 C C . SER A 1 225 ? -9.167 -0.614 -34.186 1.00 8.98 225 SER A C 1
ATOM 1794 O O . SER A 1 225 ? -9.646 0.513 -34.384 1.00 10.63 225 SER A O 1
ATOM 1797 N N . ILE A 1 226 ? -9.501 -1.364 -33.144 1.00 9.96 226 ILE A N 1
ATOM 1798 C CA . ILE A 1 226 ? -10.367 -0.855 -32.085 1.00 10.27 226 ILE A CA 1
ATOM 1799 C C . ILE A 1 226 ? -9.684 0.314 -31.401 1.00 11.66 226 ILE A C 1
ATOM 1800 O O . ILE A 1 226 ? -10.273 1.373 -31.206 1.00 15.30 226 ILE A O 1
ATOM 1805 N N . SER A 1 227 ? -8.388 0.157 -31.089 1.00 11.81 227 SER A N 1
ATOM 1806 C CA . SER A 1 227 ? -7.622 1.264 -30.525 1.00 14.28 227 SER A CA 1
ATOM 1807 C C . SER A 1 227 ? -7.647 2.488 -31.421 1.00 15.13 227 SER A C 1
ATOM 1808 O O . SER A 1 227 ? -7.794 3.609 -30.921 1.00 15.38 227 SER A O 1
ATOM 1811 N N . LEU A 1 228 ? -7.507 2.313 -32.745 1.00 12.90 228 LEU A N 1
ATOM 1812 C CA . LEU A 1 228 ? -7.562 3.461 -33.649 1.00 10.20 228 LEU A CA 1
ATOM 1813 C C . LEU A 1 228 ? -8.925 4.120 -33.620 1.00 12.45 228 LEU A C 1
ATOM 1814 O O . LEU A 1 228 ? -9.032 5.359 -33.620 1.00 16.20 228 LEU A O 1
ATOM 1819 N N . MET A 1 229 ? -9.986 3.322 -33.616 1.00 13.15 229 MET A N 1
ATOM 1820 C CA . MET A 1 229 ? -11.309 3.922 -33.558 1.00 12.60 229 MET A CA 1
ATOM 1821 C C . MET A 1 229 ? -11.531 4.662 -32.249 1.00 18.67 229 MET A C 1
ATOM 1822 O O . MET A 1 229 ? -12.221 5.690 -32.223 1.00 19.59 229 MET A O 1
ATOM 1827 N N . LYS A 1 230 ? -10.973 4.162 -31.154 1.00 17.13 230 LYS A N 1
ATOM 1828 C CA . LYS A 1 230 ? -11.126 4.864 -29.884 1.00 19.70 230 LYS A CA 1
ATOM 1829 C C . LYS A 1 230 ? -10.399 6.196 -29.863 1.00 19.03 230 LYS A C 1
ATOM 1830 O O . LYS A 1 230 ? -10.737 7.045 -29.027 1.00 27.82 230 LYS A O 1
ATOM 1836 N N . THR A 1 231 ? -9.422 6.414 -30.738 1.00 19.89 231 THR A N 1
ATOM 1837 C CA . THR A 1 231 ? -8.773 7.718 -30.815 1.00 29.48 231 THR A CA 1
ATOM 1838 C C . THR A 1 231 ? -9.507 8.689 -31.735 1.00 29.78 231 THR A C 1
ATOM 1839 O O . THR A 1 231 ? -9.044 9.819 -31.903 1.00 31.61 231 THR A O 1
ATOM 1843 N N . GLY A 1 232 ? 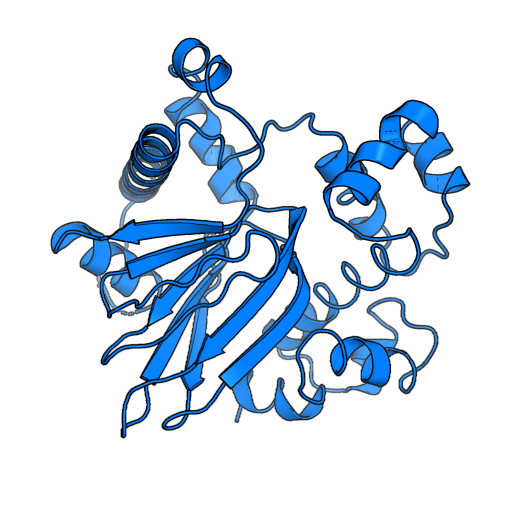-10.627 8.280 -32.331 1.00 23.96 232 GLY A N 1
ATOM 1844 C CA . GLY A 1 232 ? -11.410 9.131 -33.211 1.00 25.86 232 GLY A CA 1
ATOM 1845 C C . GLY A 1 232 ? -11.229 8.904 -34.704 1.00 29.04 232 GLY A C 1
ATOM 1846 O O . GLY A 1 232 ? -11.852 9.620 -35.500 1.00 24.51 232 GLY A O 1
ATOM 1847 N N . GLU A 1 233 ? -10.408 7.939 -35.123 1.00 23.93 233 GLU A N 1
ATOM 1848 C CA . GLU A 1 233 ? -10.376 7.601 -36.537 1.00 16.79 233 GLU A CA 1
ATOM 1849 C C . GLU A 1 233 ? -11.726 7.012 -36.946 1.00 17.75 233 GLU A C 1
ATOM 1850 O O . GLU A 1 233 ? -12.309 6.197 -36.219 1.00 19.52 233 GLU A O 1
ATOM 1856 N N . PHE A 1 234 ? -12.223 7.428 -38.115 1.00 16.79 234 PHE A N 1
ATOM 1857 C CA . PHE A 1 234 ? -13.514 6.971 -38.626 1.00 16.24 234 PHE A CA 1
ATOM 1858 C C . PHE A 1 234 ? -13.498 6.488 -40.072 1.00 15.34 234 PHE A C 1
ATOM 1859 O O . PHE A 1 234 ? -14.492 5.892 -40.516 1.00 16.26 234 PHE A O 1
ATOM 1867 N N . LYS A 1 235 ? -12.415 6.684 -40.818 1.00 11.44 235 LYS A N 1
ATOM 1868 C CA . LYS A 1 235 ? -12.376 6.306 -42.219 1.00 9.03 235 LYS A CA 1
ATOM 1869 C C . LYS A 1 235 ? -12.094 4.808 -42.292 1.00 11.21 235 LYS A C 1
ATOM 1870 O O . LYS A 1 235 ? -10.974 4.355 -42.006 1.00 12.60 235 LYS A O 1
ATOM 1876 N N . ILE A 1 236 ? -13.123 4.030 -42.611 1.00 13.91 236 ILE A N 1
ATOM 1877 C CA . ILE A 1 236 ? -13.015 2.581 -42.485 1.00 11.98 236 ILE A CA 1
ATOM 1878 C C . ILE A 1 236 ? -11.877 2.048 -43.329 1.00 12.62 236 ILE A C 1
ATOM 1879 O O . ILE A 1 236 ? -11.173 1.118 -42.914 1.00 13.52 236 ILE A O 1
ATOM 1884 N N . LYS A 1 237 ? -11.722 2.565 -44.542 1.00 11.25 237 LYS A N 1
ATOM 1885 C CA . LYS A 1 237 ? -10.669 2.055 -45.417 1.00 13.68 237 LYS A CA 1
ATOM 1886 C C . LYS A 1 237 ? -9.298 2.349 -44.829 1.00 14.52 237 LYS A C 1
ATOM 1887 O O . LYS A 1 237 ? -8.437 1.461 -44.763 1.00 13.85 237 LYS A O 1
ATOM 1893 N N . GLN A 1 238 ? -9.085 3.565 -44.345 1.00 13.96 238 GLN A N 1
ATOM 1894 C CA . GLN A 1 238 ? -7.804 3.868 -43.718 1.00 10.82 238 GLN A CA 1
ATOM 1895 C C . GLN A 1 238 ? -7.540 2.981 -42.504 1.00 14.82 238 GLN A C 1
ATOM 1896 O O . GLN A 1 238 ? -6.414 2.516 -42.286 1.00 16.41 238 GLN A O 1
ATOM 1902 N N . ILE A 1 239 ? -8.568 2.731 -41.692 1.00 10.66 239 ILE A N 1
ATOM 1903 C CA . ILE A 1 239 ? -8.406 1.901 -40.504 1.00 11.35 239 ILE A CA 1
ATOM 1904 C C . ILE A 1 239 ? -7.960 0.504 -40.916 1.00 12.42 239 ILE A C 1
ATOM 1905 O O . ILE A 1 239 ? -7.060 -0.090 -40.315 1.00 11.33 239 ILE A O 1
ATOM 1910 N N . ALA A 1 240 ? -8.613 -0.049 -41.930 1.00 9.80 240 ALA A N 1
ATOM 1911 C CA . ALA A 1 240 ? -8.305 -1.414 -42.366 1.00 8.33 240 ALA A CA 1
ATOM 1912 C C . ALA A 1 240 ? -6.845 -1.516 -42.777 1.00 11.14 240 ALA A C 1
ATOM 1913 O O . ALA A 1 240 ? -6.160 -2.467 -42.400 1.00 10.26 240 ALA A O 1
ATOM 1915 N N . TYR A 1 241 ? -6.350 -0.528 -43.517 1.00 11.25 241 TYR A N 1
ATOM 1916 C CA . TYR A 1 241 ? -4.974 -0.624 -44.039 1.00 11.05 241 TYR A CA 1
ATOM 1917 C C . TYR A 1 241 ? -3.949 -0.298 -42.959 1.00 11.72 241 TYR A C 1
ATOM 1918 O O . TYR A 1 241 ? -2.895 -0.946 -42.881 1.00 10.50 241 TYR A O 1
ATOM 1927 N N . GLN A 1 242 ? -4.251 0.667 -42.090 1.00 10.28 242 GLN A N 1
ATOM 1928 C CA A GLN A 1 242 ? -3.353 0.998 -40.994 0.50 13.20 242 GLN A CA 1
ATOM 1929 C CA B GLN A 1 242 ? -3.349 0.995 -41.000 0.50 13.22 242 GLN A CA 1
ATOM 1930 C C . GLN A 1 242 ? -3.171 -0.194 -40.060 1.00 12.69 242 GLN A C 1
ATOM 1931 O O . GLN A 1 242 ? -2.109 -0.375 -39.462 1.00 11.68 242 GLN A O 1
ATOM 1942 N N . SER A 1 243 ? -4.194 -1.019 -39.915 1.00 11.10 243 SER A N 1
ATOM 1943 C CA . SER A 1 243 ? -4.169 -2.134 -39.009 1.00 8.99 243 SER A CA 1
ATOM 1944 C C . SER A 1 243 ? -3.567 -3.383 -39.612 1.00 9.11 243 SER A C 1
ATOM 1945 O O . SER A 1 243 ? -3.493 -4.400 -38.907 1.00 10.41 243 SER A O 1
ATOM 1948 N N . GLY A 1 244 ? -3.151 -3.345 -40.880 1.00 10.84 244 GLY A N 1
ATOM 1949 C CA . GLY A 1 244 ? -2.414 -4.435 -41.482 1.00 11.69 244 GLY A CA 1
ATOM 1950 C C . GLY A 1 244 ? -3.235 -5.438 -42.243 1.00 11.86 244 GLY A C 1
ATOM 1951 O O . GLY A 1 244 ? -2.683 -6.471 -42.674 1.00 13.22 244 GLY A O 1
ATOM 1952 N N . PHE A 1 245 ? -4.519 -5.161 -42.476 1.00 10.86 245 PHE A N 1
ATOM 1953 C CA . PHE A 1 245 ? -5.334 -6.049 -43.288 1.00 9.08 245 PHE A CA 1
ATOM 1954 C C . PHE A 1 245 ? -5.076 -5.854 -44.791 1.00 9.36 245 PHE A C 1
ATOM 1955 O O . PHE A 1 245 ? -4.728 -4.759 -45.267 1.00 12.73 245 PHE A O 1
ATOM 1963 N N . ALA A 1 246 ? -5.290 -6.925 -45.546 1.00 15.07 246 ALA A N 1
ATOM 1964 C CA . ALA A 1 246 ? -4.961 -6.917 -46.970 1.00 15.60 246 ALA A CA 1
ATOM 1965 C C . ALA A 1 246 ? -5.917 -6.036 -47.750 1.00 8.90 246 ALA A C 1
ATOM 1966 O O . ALA A 1 246 ? -5.555 -5.503 -48.798 1.00 14.68 246 ALA A O 1
ATOM 1968 N N . SER A 1 247 ? -7.133 -5.851 -47.224 1.00 13.69 247 SER A N 1
ATOM 1969 C CA . SER A 1 247 ? -8.191 -5.118 -47.902 1.00 13.95 247 SER A CA 1
ATOM 1970 C C . SER A 1 247 ? -9.256 -4.790 -46.863 1.00 12.27 247 SER A C 1
ATOM 1971 O O . SER A 1 247 ? -9.254 -5.336 -45.758 1.00 12.70 247 SER A O 1
ATOM 1974 N N . VAL A 1 248 ? -10.169 -3.879 -47.248 1.00 12.39 248 VAL A N 1
ATOM 1975 C CA . VAL A 1 248 ? -11.327 -3.536 -46.421 1.00 10.90 248 VAL A CA 1
ATOM 1976 C C . VAL A 1 248 ? -12.238 -4.732 -46.224 1.00 14.52 248 VAL A C 1
ATOM 1977 O O . VAL A 1 248 ? -12.772 -4.952 -45.125 1.00 13.11 248 VAL A O 1
ATOM 1981 N N . SER A 1 249 ? -12.419 -5.534 -47.259 1.00 16.35 249 SER A N 1
ATOM 1982 C CA A SER A 1 249 ? -13.307 -6.682 -47.141 0.50 16.37 249 SER A CA 1
ATOM 1983 C CA B SER A 1 249 ? -13.322 -6.666 -47.120 0.50 14.68 249 SER A CA 1
ATOM 1984 C C . SER A 1 249 ? -12.763 -7.689 -46.140 1.00 12.95 249 SER A C 1
ATOM 1985 O O . SER A 1 249 ? -13.511 -8.265 -45.353 1.00 13.71 249 SER A O 1
ATOM 1990 N N . TYR A 1 250 ? -11.454 -7.899 -46.140 1.00 11.17 250 TYR A N 1
ATOM 1991 C CA . TYR A 1 250 ? -10.849 -8.825 -45.190 1.00 13.04 250 TYR A CA 1
ATOM 1992 C C . TYR A 1 250 ? -11.022 -8.318 -43.767 1.00 12.08 250 TYR A C 1
ATOM 1993 O O . TYR A 1 250 ? -11.460 -9.054 -42.877 1.00 11.57 250 TYR A O 1
ATOM 2002 N N . PHE A 1 251 ? -10.681 -7.049 -43.544 1.00 11.97 251 PHE A N 1
ATOM 2003 C CA . PHE A 1 251 ? -10.905 -6.397 -42.265 1.00 8.84 251 PHE A CA 1
ATOM 2004 C C . PHE A 1 251 ? -12.339 -6.564 -41.792 1.00 10.77 251 PHE A C 1
ATOM 2005 O O . PHE A 1 251 ? -12.576 -7.001 -40.666 1.00 9.59 251 PHE A O 1
ATOM 2013 N N . SER A 1 252 ? -13.299 -6.210 -42.642 1.00 14.66 252 SER A N 1
ATOM 2014 C CA . SER A 1 252 ? -14.704 -6.279 -42.233 1.00 11.17 252 SER A CA 1
ATOM 2015 C C . SER A 1 252 ? -15.100 -7.686 -41.840 1.00 11.76 252 SER A C 1
ATOM 2016 O O . SER A 1 252 ? -15.823 -7.886 -40.852 1.00 13.50 252 SER A O 1
ATOM 2019 N N . THR A 1 253 ? -14.648 -8.678 -42.605 1.00 10.92 253 THR A N 1
ATOM 2020 C CA . THR A 1 253 ? -15.005 -10.070 -42.339 1.00 9.60 253 THR A CA 1
ATOM 2021 C C . THR A 1 253 ? -14.459 -10.550 -40.985 1.00 11.86 253 THR A C 1
ATOM 2022 O O . THR A 1 253 ? -15.175 -11.148 -40.160 1.00 12.36 253 THR A O 1
ATOM 2026 N N . VAL A 1 254 ? -13.176 -10.288 -40.731 1.00 9.58 254 VAL A N 1
ATOM 2027 C CA . VAL A 1 254 ? -12.595 -10.646 -39.443 1.00 11.22 254 VAL A CA 1
ATOM 2028 C C . VAL A 1 254 ? -13.234 -9.860 -38.285 1.00 10.03 254 VAL A C 1
ATOM 2029 O O . VAL A 1 254 ? -13.442 -10.413 -37.206 1.00 11.58 254 VAL A O 1
ATOM 2033 N N . PHE A 1 255 ? -13.539 -8.559 -38.481 1.00 9.75 255 PHE A N 1
ATOM 2034 C CA . PHE A 1 255 ? -14.133 -7.746 -37.425 1.00 8.48 255 PHE A CA 1
ATOM 2035 C C . PHE A 1 255 ? -15.506 -8.302 -37.055 1.00 11.19 255 PHE A C 1
ATOM 2036 O O . PHE A 1 255 ? -15.819 -8.471 -35.869 1.00 11.96 255 PHE A O 1
ATOM 2044 N N . LYS A 1 256 ? -16.302 -8.627 -38.077 1.00 9.85 256 LYS A N 1
ATOM 2045 C CA . LYS A 1 256 ? -17.625 -9.215 -37.865 1.00 12.17 256 LYS A CA 1
ATOM 2046 C C . LYS A 1 256 ? -17.547 -10.539 -37.111 1.00 15.55 256 LYS A C 1
ATOM 2047 O O . LYS A 1 256 ? -18.365 -10.802 -36.233 1.00 13.65 256 LYS A O 1
ATOM 2053 N N . SER A 1 257 ? -16.588 -11.403 -37.457 1.00 11.69 257 SER A N 1
ATOM 2054 C CA A SER A 1 257 ? -16.408 -12.682 -36.766 0.50 11.92 257 SER A CA 1
ATOM 2055 C CA B SER A 1 257 ? -16.503 -12.669 -36.741 0.50 13.35 257 SER A CA 1
ATOM 2056 C C . SER A 1 257 ? -16.031 -12.477 -35.300 1.00 9.73 257 SER A C 1
ATOM 2057 O O . SER A 1 257 ? -16.474 -13.211 -34.414 1.00 13.77 257 SER A O 1
ATOM 2062 N N . THR A 1 258 ? -15.191 -11.456 -35.028 1.00 10.79 258 THR A N 1
ATOM 2063 C CA . THR A 1 258 ? -14.643 -11.225 -33.698 1.00 10.96 258 THR A CA 1
ATOM 2064 C C . THR A 1 258 ? -15.631 -10.514 -32.772 1.00 10.75 258 THR A C 1
ATOM 2065 O O . THR A 1 258 ? -15.782 -10.904 -31.595 1.00 13.66 258 THR A O 1
ATOM 2069 N N . MET A 1 259 ? -16.296 -9.477 -33.284 1.00 12.51 259 MET A N 1
ATOM 2070 C CA . MET A 1 259 ? -17.149 -8.602 -32.504 1.00 12.10 259 MET A CA 1
ATOM 2071 C C . MET A 1 259 ? -18.642 -8.845 -32.722 1.00 13.11 259 MET A C 1
ATOM 2072 O O . MET A 1 259 ? -19.458 -8.269 -31.993 1.00 12.69 259 MET A O 1
ATOM 2077 N N . ASN A 1 260 ? -19.004 -9.668 -33.706 1.00 14.71 260 ASN A N 1
ATOM 2078 C CA . ASN A 1 260 ? -20.392 -9.951 -34.093 1.00 12.61 260 ASN A CA 1
ATOM 2079 C C . ASN A 1 260 ? -21.168 -8.704 -34.525 1.00 18.03 260 ASN A C 1
ATOM 2080 O O . ASN A 1 260 ? -22.410 -8.698 -34.483 1.00 13.39 260 ASN A O 1
ATOM 2085 N N . VAL A 1 261 ? -20.474 -7.641 -34.939 1.00 12.39 261 VAL A N 1
ATOM 2086 C CA . VAL A 1 261 ? -21.066 -6.435 -35.510 1.00 11.48 261 VAL A CA 1
ATOM 2087 C C . VAL A 1 261 ? -20.120 -5.929 -36.584 1.00 15.77 261 VAL A C 1
ATOM 2088 O O . VAL A 1 261 ? -18.952 -6.306 -36.630 1.00 12.01 261 VAL A O 1
ATOM 2092 N N . ALA A 1 262 ? -20.648 -5.118 -37.487 1.00 13.34 262 ALA A N 1
ATOM 2093 C CA . ALA A 1 262 ? -19.843 -4.499 -38.512 1.00 14.33 262 ALA A CA 1
ATOM 2094 C C . ALA A 1 262 ? -18.982 -3.393 -37.900 1.00 10.82 262 ALA A C 1
ATOM 2095 O O . ALA A 1 262 ? -19.340 -2.812 -36.878 1.00 14.82 262 ALA A O 1
ATOM 2097 N N . PRO A 1 263 ? -17.830 -3.080 -38.516 1.00 12.99 263 PRO A N 1
ATOM 2098 C CA . PRO A 1 263 ? -17.026 -1.948 -38.028 1.00 14.56 263 PRO A CA 1
ATOM 2099 C C . PRO A 1 263 ? -17.829 -0.668 -37.893 1.00 14.31 263 PRO A C 1
ATOM 2100 O O . PRO A 1 263 ? -17.632 0.067 -36.920 1.00 16.43 263 PRO A O 1
ATOM 2104 N N . SER A 1 264 ? -18.695 -0.374 -38.866 1.00 13.70 264 SER A N 1
ATOM 2105 C CA . SER A 1 264 ? -19.487 0.850 -38.806 1.00 16.59 264 SER A CA 1
ATOM 2106 C C . SER A 1 264 ? -20.366 0.857 -37.566 1.00 15.32 264 SER A C 1
ATOM 2107 O O . SER A 1 264 ? -20.598 1.917 -36.960 1.00 15.47 264 SER A O 1
ATOM 2110 N N . GLU A 1 265 ? -20.871 -0.323 -37.163 1.00 13.18 265 GLU A N 1
ATOM 2111 C CA . GLU A 1 265 ? -21.749 -0.379 -36.005 1.00 13.45 265 GLU A CA 1
ATOM 2112 C C . GLU A 1 265 ? -20.975 -0.149 -34.712 1.00 13.27 265 GLU A C 1
ATOM 2113 O O . GLU A 1 265 ? -21.462 0.540 -33.818 1.00 16.96 265 GLU A O 1
ATOM 2119 N N . TYR A 1 266 ? -19.746 -0.682 -34.609 1.00 12.30 266 TYR A N 1
ATOM 2120 C CA . TYR A 1 266 ? -18.934 -0.409 -33.432 1.00 13.97 266 TYR A CA 1
ATOM 2121 C C . TYR A 1 266 ? -18.610 1.081 -33.339 1.00 17.92 266 TYR A C 1
ATOM 2122 O O . TYR A 1 266 ? -18.681 1.690 -32.258 1.00 16.38 266 TYR A O 1
ATOM 2131 N N . LEU A 1 267 ? -18.269 1.705 -34.471 1.00 16.83 267 LEU A N 1
ATOM 2132 C CA A LEU A 1 267 ? -18.050 3.144 -34.478 0.50 18.93 267 LEU A CA 1
ATOM 2133 C CA B LEU A 1 267 ? -18.067 3.152 -34.500 0.50 18.81 267 LEU A CA 1
ATOM 2134 C C . LEU A 1 267 ? -19.245 3.885 -33.891 1.00 18.60 267 LEU A C 1
ATOM 2135 O O . LEU A 1 267 ? -19.087 4.799 -33.074 1.00 20.46 267 LEU A O 1
ATOM 2144 N N . PHE A 1 268 ? -20.446 3.497 -34.281 1.00 16.77 268 PHE A N 1
ATOM 2145 C CA . PHE A 1 268 ? -21.634 4.089 -33.698 1.00 20.91 268 PHE A CA 1
ATOM 2146 C C . PHE A 1 268 ? -21.701 3.863 -32.186 1.00 26.81 268 PHE A C 1
ATOM 2147 O O . PHE A 1 268 ? -22.092 4.757 -31.425 1.00 19.84 268 PHE A O 1
ATOM 2155 N N . MET A 1 269 ? -21.324 2.671 -31.718 1.00 17.84 269 MET A N 1
ATOM 2156 C CA . MET A 1 269 ? -21.360 2.435 -30.276 1.00 19.72 269 MET A CA 1
ATOM 2157 C C . MET A 1 269 ? -20.410 3.365 -29.542 1.00 21.73 269 MET A C 1
ATOM 2158 O O . MET A 1 269 ? -20.649 3.716 -28.383 1.00 24.04 269 MET A O 1
ATOM 2163 N N . LEU A 1 270 ? -19.340 3.792 -30.204 1.00 18.24 270 LEU A N 1
ATOM 2164 C CA . LEU A 1 270 ? -18.368 4.679 -29.588 1.00 16.88 270 LEU A CA 1
ATOM 2165 C C . LEU A 1 270 ? -18.752 6.143 -29.691 1.00 27.89 270 LEU A C 1
ATOM 2166 O O . LEU A 1 270 ? -18.478 6.904 -28.763 1.00 25.00 270 LEU A O 1
ATOM 2171 N N . THR A 1 271 ? -19.284 6.570 -30.846 1.00 30.19 271 THR A N 1
ATOM 2172 C CA . THR A 1 271 ? -19.345 7.993 -31.198 1.00 34.28 271 THR A CA 1
ATOM 2173 C C . THR A 1 271 ? -20.746 8.468 -31.519 1.00 28.25 271 THR A C 1
ATOM 2174 O O . THR A 1 271 ? -20.921 9.661 -31.777 1.00 34.78 271 THR A O 1
ATOM 2178 N N . GLY A 1 272 ? -21.730 7.584 -31.541 1.00 33.66 272 GLY A N 1
ATOM 2179 C CA . GLY A 1 272 ? -23.040 7.916 -32.076 1.00 35.77 272 GLY A CA 1
ATOM 2180 C C . GLY A 1 272 ? -24.073 8.140 -30.992 1.00 40.10 272 GLY A C 1
ATOM 2181 O O . GLY A 1 272 ? -25.046 8.849 -31.233 1.00 26.50 272 GLY A O 1
#

B-factor: mean 25.94, std 12.36, range [4.03, 70.54]

Organism: Vibrio cholerae (NCBI:txid666)

CATH classification: 2.60.120.810 (+2 more: 1.10.10.1310, 1.10.10.60)

Sequence (267 aa):
KSFQQTNVYRMSKFDTYIFNNLYINNDYKMFWIDSGIAKLLIDKNCLVSYEINSSSIILLKKNSIQRFSLTSLSDENINVSVITISDSFIRSLKSYILGDLMIRNLYSENKDLLLWNCEHNDIAVLSEVVNFREINYSDEFLKVFFSGFFSKVEKKYNSIFITDDLDAMEKISSCLVKSDITRNWRWADICGELRTNRMILKKELESRGVKFREELINSSIRISSYSISLMKTGEFKIKQIAYQQSGFASVSSYFSTVFKSSTMNVAPSEYLLFMLTG

Foldseek 3Di:
DFKDKAKFKDAAFDKWWFFQAAAQAKKKKFKQAAWKKKAFPVVGDIDIGGRQKIKIFAHGAGGTMMITGNDNGIIIMMMIGGDPVLLVVLCVVCVVVVVVLVQAAAQDGIFIDRDDPVLSVVVVVVNHDDPDDDDSVRVSNSVNVVQVVRCVVRSHDRSDDPPDLSCLQLVVCVVPLQDPDDPVVSCVVVVHDCVPNVVSQVSNVDDDVSNSLSSLLVQLVVVLLVPDDDQQVSCVVSNHPGSVRNQVSNCNRGVDGPNVVSVSGPD

Secondary structure (DSSP, 8-state):
--EEEEEEEE-TT-EEEEEEEE--S-EEEEESSS-EEEEETTTTEEEEE-TTEEEEE-TT-EEEEEEEE--SS-EEEEEEEE-HHHHHHTHHHHGGGHHHHHTSB----EEEEE--HHHHHHHHHHH---SSPPPHHHHHHHHHHHHHHHHHHHTB-SS--TT-HHHHHHHHHHHSTTS---HHHHHHHHT--HHHHHHHHHTTT--HHHHHHHHHHHHHHHHHHTT---HHHHHHHTT-SSHHHHHHHHHHHHSS-HHHHHHHHH-

InterPro domains:
  IPR009057 Homedomain-like superfamily [SSF46689] (220-266)
  IPR018060 AraC-like, DNA binding HTH domain [PF00165] (229-267)
  IPR018060 AraC-like, DNA binding HTH domain [PS01124] (172-269)
  IPR018060 AraC-like, DNA binding HTH domain [SM00342] (185-267)
  IPR018062 HTH domain AraC-type, conserved site [PS00041] (221-263)
  IPR020449 Transcription regulator HTH, AraC- type, HTH domain [PR00032] (236-251)
  IPR020449 Transcription regulator HTH, AraC- type, HTH domain [PR00032] (251-267)
  IPR044875 ToxT, HTH1 motif superfamily [G3DSA:1.10.10.1310] (165-211)
  IPR055025 ToxT, N-terminal cupin-like domain [PF22404] (5-162)

Radius of gyration: 18.63 Å; Cα contacts (8 Å, |Δi|>4): 429; chains: 1; bounding box: 51×45×47 Å

Nearest PDB structures (foldseek):
  4mlo-assembly1_A  TM=1.004E+00  e=2.313E-54  Vibrio cholerae
  5sux-assembly1_A  TM=9.903E-01  e=5.156E-49  Vibrio cholerae
  3gbg-assembly1_A  TM=9.836E-01  e=1.384E-45  Vibrio cholerae O395
  6p7r-assembly1_A  TM=9.809E-01  e=8.032E-43  Vibrio cholerae
  6p7t-assembly1_A  TM=9.303E-01  e=2.277E-38  Vibrio cholerae

Solvent-accessible surface area: 13304 Å² total; per-residue (Å²): 139,36,42,72,44,21,76,28,84,0,70,45,125,58,49,36,76,35,60,22,21,3,0,38,21,8,37,0,11,9,0,69,49,37,64,0,79,0,55,5,69,65,81,152,61,68,51,131,0,67,45,34,1,0,0,0,5,11,23,9,1,3,2,48,7,11,6,31,1,78,19,124,60,76,0,44,8,10,18,0,19,0,30,70,81,12,20,70,45,3,57,89,73,32,59,78,43,109,143,73,29,107,140,27,51,106,128,29,41,12,0,19,51,90,16,93,87,74,21,31,58,15,0,39,33,29,25,108,105,114,183,137,123,41,62,110,96,80,23,47,78,28,0,8,36,3,4,38,76,0,4,152,100,66,79,5,15,0,25,33,97,136,65,38,26,0,39,98,1,0,67,28,0,58,87,66,12,70,80,129,19,156,34,72,17,0,28,46,66,36,200,40,87,118,138,84,2,65,112,19,6,113,94,48,50,9,117,30,158,63,0,10,10,4,2,26,0,9,67,0,20,51,31,1,51,110,47,71,134,122,46,138,94,2,0,108,93,0,14,8,84,40,47,81,81,0,22,89,25,0,105,68,6,22,86,30,32,5,72,94,7,22,137,56,43,99,75